Protein AF-A0A840IBA3-F1 (afdb_monomer)

Radius of gyration: 19.8 Å; Cα contacts (8 Å, |Δi|>4): 518; chains: 1; bounding box: 57×42×48 Å

Solvent-accessible surface area (backbone atoms only — not comparable to full-atom values): 12753 Å² total; per-residue (Å²): 108,57,35,26,40,33,44,70,80,32,57,28,48,80,43,38,26,35,47,79,55,99,86,43,71,42,79,40,66,67,45,91,54,18,31,37,65,43,81,41,82,45,86,59,41,69,89,61,38,57,32,30,40,40,26,32,27,54,54,69,99,46,34,38,60,84,49,44,83,80,41,60,83,33,71,86,68,38,40,46,76,50,75,33,66,58,45,76,70,44,43,85,63,47,74,67,18,58,49,45,68,69,41,96,65,55,77,38,73,40,44,72,46,76,41,89,88,44,61,70,51,45,23,36,26,42,35,36,57,33,62,50,31,23,57,44,62,48,33,29,51,31,36,35,41,42,65,62,87,42,84,94,45,78,76,58,61,71,28,71,50,57,41,36,42,42,62,47,50,49,74,41,74,48,77,43,75,41,68,44,50,48,90,85,51,60,67,66,58,42,60,34,37,40,38,37,25,46,31,40,51,43,79,42,74,47,89,94,49,100,60,71,44,77,49,74,50,73,43,68,29,32,58,29,69,51,72,40,70,81,129

Foldseek 3Di:
DKEKEKDFPAAQWPWKWWDPDPDDTDTFDADRGRITIDIDPDQAFLQRGTKMKIKGFCDDPRHPVVCCVVCVVCVVVRMDIDIDRRPDAFDDWDPQQVVCVPDPAQAWDKEKDAQPPDDQQQRIKIKTFARHGQNGQQKAKWKWKDWDPDVVLPDQPTATDGYGYRGRHGGDMDIGTDGASPNPDGDDFFKMKMWMWIKGWDFDDDPPDPDTDIDMDIGTNYMDMDGDHDD

Organism: NCBI:txid912552

Mean predicted aligned error: 13.78 Å

Structure (mmCIF, N/CA/C/O backbone):
data_AF-A0A840IBA3-F1
#
_entry.id   AF-A0A840IBA3-F1
#
loop_
_atom_site.group_PDB
_atom_site.id
_atom_site.type_symbol
_atom_site.label_atom_id
_atom_site.label_alt_id
_atom_site.label_comp_id
_atom_site.label_asym_id
_atom_site.label_entity_id
_atom_site.label_seq_id
_atom_site.pdbx_PDB_ins_code
_atom_site.Cartn_x
_atom_site.Cartn_y
_atom_site.Cartn_z
_atom_site.occupancy
_atom_site.B_iso_or_equiv
_atom_site.auth_seq_id
_atom_site.auth_comp_id
_atom_site.auth_asym_id
_atom_site.auth_atom_id
_atom_site.pdbx_PDB_model_num
ATOM 1 N N . MET A 1 1 ? 11.162 12.425 -4.072 1.00 47.38 1 MET A N 1
ATOM 2 C CA . MET A 1 1 ? 10.570 11.277 -3.345 1.00 47.38 1 MET A CA 1
ATOM 3 C C . MET A 1 1 ? 9.049 11.434 -3.296 1.00 47.38 1 MET A C 1
ATOM 5 O O . MET A 1 1 ? 8.591 12.556 -3.091 1.00 47.38 1 MET A O 1
ATOM 9 N N . ARG A 1 2 ? 8.274 10.370 -3.549 1.00 49.56 2 ARG A N 1
ATOM 10 C CA . ARG A 1 2 ? 6.804 10.356 -3.423 1.00 49.56 2 ARG A CA 1
ATOM 11 C C . ARG A 1 2 ? 6.418 9.356 -2.326 1.00 49.56 2 ARG A C 1
ATOM 13 O O . ARG A 1 2 ? 6.940 8.249 -2.325 1.00 49.56 2 ARG A O 1
ATOM 20 N N . THR A 1 3 ? 5.535 9.758 -1.423 1.00 53.66 3 THR A N 1
ATOM 21 C CA . THR A 1 3 ? 4.879 8.906 -0.429 1.00 53.66 3 THR A CA 1
ATOM 22 C C . THR A 1 3 ? 3.495 8.560 -0.947 1.00 53.66 3 THR A C 1
ATOM 24 O O . THR A 1 3 ? 2.710 9.461 -1.239 1.00 53.66 3 THR A O 1
ATOM 27 N N . ILE A 1 4 ? 3.192 7.273 -1.084 1.00 54.62 4 ILE A N 1
ATOM 28 C CA . ILE A 1 4 ? 1.869 6.818 -1.515 1.00 54.62 4 ILE A CA 1
ATOM 29 C C . ILE A 1 4 ? 1.143 6.260 -0.309 1.00 54.62 4 ILE A C 1
ATOM 31 O O . ILE A 1 4 ? 1.443 5.143 0.086 1.00 54.62 4 ILE A O 1
ATOM 35 N N . ARG A 1 5 ? 0.206 7.032 0.239 1.00 65.44 5 ARG A N 1
ATOM 36 C CA . ARG A 1 5 ? -0.703 6.639 1.314 1.00 65.44 5 ARG A CA 1
ATOM 37 C C . ARG A 1 5 ? -1.836 5.823 0.718 1.00 65.44 5 ARG A C 1
ATOM 39 O O . ARG A 1 5 ? -2.414 6.227 -0.281 1.00 65.44 5 ARG A O 1
ATOM 46 N N . SER A 1 6 ? -2.210 4.726 1.346 1.00 60.09 6 SER A N 1
ATOM 47 C CA . SER A 1 6 ? -3.473 4.063 1.040 1.00 60.09 6 SER A CA 1
ATOM 48 C C . SER A 1 6 ? -4.106 3.538 2.310 1.00 60.09 6 SER A C 1
ATOM 50 O O . SER A 1 6 ? -3.422 3.358 3.324 1.00 60.09 6 SER A O 1
ATOM 52 N N . GLY A 1 7 ? -5.413 3.341 2.264 1.00 61.22 7 GLY A N 1
ATOM 53 C CA . GLY A 1 7 ? -6.191 2.934 3.415 1.00 61.22 7 GLY A CA 1
ATOM 54 C C . GLY A 1 7 ? -7.581 2.481 3.023 1.00 61.22 7 GLY A C 1
ATOM 55 O O . GLY A 1 7 ? -7.978 2.663 1.880 1.00 61.22 7 GLY A O 1
ATOM 56 N N . ILE A 1 8 ? -8.298 1.900 3.979 1.00 67.12 8 ILE A N 1
ATOM 57 C CA . ILE A 1 8 ? -9.721 1.583 3.863 1.00 67.12 8 ILE A CA 1
ATOM 58 C C . ILE A 1 8 ? -10.399 2.322 5.005 1.00 67.12 8 ILE A C 1
ATOM 60 O O . ILE A 1 8 ? -10.110 2.049 6.170 1.00 67.12 8 ILE A O 1
ATOM 64 N N . LEU A 1 9 ? -11.242 3.295 4.672 1.00 71.88 9 LEU A N 1
ATOM 65 C CA . LEU A 1 9 ? -12.026 4.042 5.656 1.00 71.88 9 LEU A CA 1
ATOM 66 C C . LEU A 1 9 ? -13.367 3.352 5.957 1.00 71.88 9 LEU A C 1
ATOM 68 O O . LEU A 1 9 ? -14.007 3.676 6.958 1.00 71.88 9 LEU A O 1
ATOM 72 N N . GLY A 1 10 ? -13.738 2.362 5.138 1.00 64.06 10 GLY A N 1
ATOM 73 C CA . GLY A 1 10 ? -14.955 1.565 5.246 1.00 64.06 10 GLY A CA 1
ATOM 74 C C . GLY A 1 10 ? -16.066 2.074 4.330 1.00 64.06 10 GLY A C 1
ATOM 75 O O . GLY A 1 10 ? -16.045 3.223 3.883 1.00 64.06 10 GLY A O 1
ATOM 76 N N . ARG A 1 11 ? -17.059 1.214 4.075 1.00 74.06 11 ARG A N 1
ATOM 77 C CA . ARG A 1 11 ? -18.287 1.591 3.360 1.00 74.06 11 ARG A CA 1
ATOM 78 C C . ARG A 1 11 ? -18.961 2.772 4.059 1.00 74.06 11 ARG A C 1
ATOM 80 O O . ARG A 1 11 ? -18.826 2.924 5.270 1.00 74.06 11 ARG A O 1
ATOM 87 N N . GLY A 1 12 ? -19.645 3.619 3.295 1.00 77.06 12 GLY A N 1
ATOM 88 C CA . GLY A 1 12 ? -20.301 4.819 3.826 1.00 77.06 12 GLY A CA 1
ATOM 89 C C . GLY A 1 12 ? -19.441 6.075 3.840 1.00 77.06 12 GLY A C 1
ATOM 90 O O . GLY A 1 12 ? -19.932 7.146 4.182 1.00 77.06 12 GLY A O 1
ATOM 91 N N . ILE A 1 13 ? -18.171 5.976 3.452 1.00 85.81 13 ILE A N 1
ATOM 92 C CA . ILE A 1 13 ? -17.344 7.147 3.174 1.00 85.81 13 ILE A CA 1
ATOM 93 C C . ILE A 1 13 ? -17.553 7.552 1.719 1.00 85.81 13 ILE A C 1
ATOM 95 O O . ILE A 1 13 ? -17.283 6.776 0.809 1.00 85.81 13 ILE A O 1
ATOM 99 N N . VAL A 1 14 ? -18.047 8.771 1.523 1.00 86.19 14 VAL A N 1
ATOM 100 C CA . VAL A 1 14 ? -18.459 9.312 0.219 1.00 86.19 14 VAL A CA 1
ATOM 101 C C . VAL A 1 14 ? -17.523 10.409 -0.282 1.00 86.19 14 VAL A C 1
ATOM 103 O O . VAL A 1 14 ? -17.577 10.789 -1.446 1.00 86.19 14 VAL A O 1
ATOM 106 N N . GLY A 1 15 ? -16.635 10.912 0.579 1.00 88.44 15 GLY A N 1
ATOM 107 C CA . GLY A 1 15 ? -15.653 11.920 0.208 1.00 88.44 15 GLY A CA 1
ATOM 108 C C . GLY A 1 15 ? -14.367 11.805 1.011 1.00 88.44 15 GLY A C 1
ATOM 109 O O . GLY A 1 15 ? -14.365 11.480 2.200 1.00 88.44 15 GLY A O 1
ATOM 110 N N . LEU A 1 16 ? -13.251 12.084 0.347 1.00 87.75 16 LEU A N 1
ATOM 111 C CA . LEU A 1 16 ? -11.943 12.176 0.972 1.00 87.75 16 LEU A CA 1
ATOM 112 C C . LEU A 1 16 ? -11.151 13.300 0.321 1.00 87.75 16 LEU A C 1
ATOM 114 O O . LEU A 1 16 ? -11.049 13.380 -0.901 1.00 87.75 16 LEU A O 1
ATOM 118 N N . ALA A 1 17 ? -10.532 14.140 1.137 1.00 90.06 17 ALA A N 1
ATOM 119 C CA . ALA A 1 17 ? -9.575 15.133 0.689 1.00 90.06 17 ALA A CA 1
ATOM 120 C C . ALA A 1 17 ? -8.327 15.114 1.569 1.00 90.06 17 ALA A C 1
ATOM 122 O O . ALA A 1 17 ? -8.369 14.753 2.743 1.00 90.06 17 ALA A O 1
ATOM 123 N N . VAL A 1 18 ? -7.194 15.521 1.004 1.00 86.62 18 VAL A N 1
ATOM 124 C CA . VAL A 1 18 ? -5.942 15.697 1.740 1.00 86.62 18 VAL A CA 1
ATOM 125 C C . VAL A 1 18 ? -5.484 17.142 1.694 1.00 86.6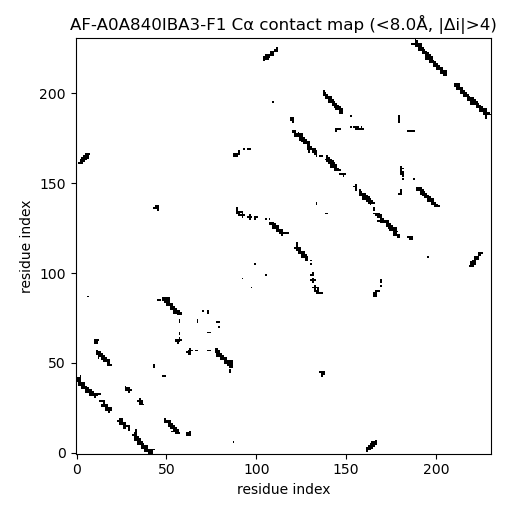2 18 VAL A C 1
ATOM 127 O O . VAL A 1 18 ? -5.585 17.803 0.660 1.00 86.62 18 VAL A O 1
ATOM 130 N N . ARG A 1 19 ? -4.917 17.619 2.800 1.00 86.38 19 ARG A N 1
ATOM 131 C CA . ARG A 1 19 ? -4.309 18.944 2.854 1.00 86.38 19 ARG A CA 1
ATOM 132 C C . ARG A 1 19 ? -2.993 18.978 2.058 1.00 86.38 19 ARG A C 1
ATOM 134 O O . ARG A 1 19 ? -2.099 18.165 2.293 1.00 86.38 19 ARG A O 1
ATOM 141 N N . THR A 1 20 ? -2.852 19.903 1.107 1.00 80.38 20 THR A N 1
ATOM 142 C CA . THR A 1 20 ? -1.659 20.048 0.238 1.00 80.38 20 THR A CA 1
ATOM 143 C C . THR A 1 20 ? -0.896 21.363 0.438 1.00 80.38 20 THR A C 1
ATOM 145 O O . THR A 1 20 ? 0.051 21.634 -0.293 1.00 80.38 20 THR A O 1
ATOM 148 N N . GLY A 1 21 ? -1.294 22.178 1.414 1.00 72.19 21 GLY A N 1
ATOM 149 C CA . GLY A 1 21 ? -0.689 23.466 1.774 1.00 72.19 21 GLY A CA 1
ATOM 150 C C . GLY A 1 21 ? -1.354 24.022 3.035 1.00 72.19 21 GLY A C 1
ATOM 151 O O . GLY A 1 21 ? -2.086 23.286 3.690 1.00 72.19 21 GLY A O 1
ATOM 152 N N . GLN A 1 22 ? -1.145 25.297 3.376 1.00 69.94 22 GLN A N 1
ATOM 153 C CA . GLN A 1 22 ? -1.736 25.864 4.598 1.00 69.94 22 GLN A CA 1
ATOM 154 C C . GLN A 1 22 ? -3.272 25.781 4.610 1.00 69.94 22 GLN A C 1
ATOM 156 O O . GLN A 1 22 ? -3.805 25.378 5.631 1.00 69.94 22 GLN A O 1
ATOM 161 N N . ASN A 1 23 ? -3.956 25.989 3.475 1.00 73.12 23 ASN A N 1
ATOM 162 C CA . ASN A 1 23 ? -5.430 25.932 3.390 1.00 73.12 23 ASN A CA 1
ATOM 163 C C . ASN A 1 23 ? -5.983 25.258 2.118 1.00 73.12 23 ASN A C 1
ATOM 165 O O . ASN A 1 23 ? -7.156 25.409 1.787 1.00 73.12 23 ASN A O 1
ATOM 169 N N . ARG A 1 24 ? -5.160 24.510 1.371 1.00 85.00 24 ARG A N 1
ATOM 170 C CA . ARG A 1 24 ? -5.613 23.830 0.144 1.00 85.00 24 ARG A CA 1
ATOM 171 C C . ARG A 1 24 ? -5.921 22.364 0.406 1.00 85.00 24 ARG A C 1
ATOM 173 O O . ARG A 1 24 ? -5.076 21.643 0.941 1.00 85.00 24 ARG A O 1
ATOM 180 N N . TRP A 1 25 ? -7.103 21.938 -0.025 1.00 88.00 25 TRP A N 1
ATOM 181 C CA . TRP A 1 25 ? -7.563 20.555 0.011 1.00 88.00 25 TRP A CA 1
ATOM 182 C C . TRP A 1 25 ? -7.601 19.989 -1.401 1.00 88.00 25 TRP A C 1
ATOM 184 O O . TRP A 1 25 ? -8.077 20.640 -2.326 1.00 88.00 25 TRP A O 1
ATOM 194 N N . ARG A 1 26 ? -7.091 18.770 -1.565 1.00 86.69 26 ARG A N 1
ATOM 195 C CA . ARG A 1 26 ? -7.162 18.024 -2.820 1.00 86.69 26 ARG A CA 1
ATOM 196 C C . ARG A 1 26 ? -8.007 16.782 -2.616 1.00 86.69 26 ARG A C 1
ATOM 198 O O . ARG A 1 26 ? -7.654 15.957 -1.772 1.00 86.69 26 ARG A O 1
ATOM 205 N N . THR A 1 27 ? -9.052 16.628 -3.418 1.00 89.62 27 THR A N 1
ATOM 206 C CA . THR A 1 27 ? -9.882 15.421 -3.442 1.00 89.62 27 THR A CA 1
ATOM 207 C C . THR A 1 27 ? -9.038 14.185 -3.751 1.00 89.62 27 THR A C 1
ATOM 209 O O . THR A 1 27 ? -8.094 14.223 -4.546 1.00 89.62 27 THR A O 1
ATOM 212 N N . VAL A 1 28 ? -9.355 13.089 -3.075 1.00 82.81 28 VAL A N 1
ATOM 213 C CA . VAL A 1 28 ? -8.716 11.787 -3.220 1.00 82.81 28 VAL A CA 1
ATOM 214 C C . VAL A 1 28 ? -9.782 10.809 -3.705 1.00 82.81 28 VAL A C 1
ATOM 216 O O . VAL A 1 28 ? -10.805 10.680 -3.033 1.00 82.81 28 VAL A O 1
ATOM 219 N N . PRO A 1 29 ? -9.560 10.121 -4.837 1.00 78.25 29 PRO A N 1
ATOM 220 C CA . PRO A 1 29 ? -10.480 9.094 -5.305 1.00 78.25 29 PRO A CA 1
ATOM 221 C C . PRO A 1 29 ? -10.684 7.998 -4.255 1.00 78.25 29 PRO A C 1
ATOM 223 O O . PRO A 1 29 ? -9.719 7.544 -3.625 1.00 78.25 29 PRO A O 1
ATOM 226 N N . LEU A 1 30 ? -11.939 7.581 -4.102 1.00 74.88 30 LEU A N 1
ATOM 227 C CA . LEU A 1 30 ? -12.364 6.482 -3.243 1.00 74.88 30 LEU A CA 1
ATOM 228 C C . LEU A 1 30 ? -12.832 5.302 -4.100 1.00 74.88 30 LEU A C 1
ATOM 230 O O . LEU A 1 30 ? -13.437 5.497 -5.150 1.00 74.88 30 LEU A O 1
ATOM 234 N N . GLY A 1 31 ? -12.548 4.087 -3.642 1.00 61.91 31 GLY A N 1
ATOM 235 C CA . GLY A 1 31 ? -13.213 2.869 -4.090 1.00 61.91 31 GLY A CA 1
ATOM 236 C C . GLY A 1 31 ? -14.537 2.655 -3.353 1.00 61.91 31 GLY A C 1
ATOM 237 O O . GLY A 1 31 ? -14.810 3.303 -2.342 1.00 61.91 31 GLY A O 1
ATOM 238 N N . GLU A 1 32 ? -15.341 1.713 -3.842 1.00 66.75 32 GLU A N 1
ATOM 239 C CA . GLU A 1 32 ? -16.694 1.415 -3.336 1.00 66.75 32 GLU A CA 1
ATOM 240 C C . GLU A 1 32 ? -16.734 0.992 -1.856 1.00 66.75 32 GLU A C 1
ATOM 242 O O . GLU A 1 32 ? -17.717 1.208 -1.150 1.00 66.75 32 GLU A O 1
ATOM 247 N N . ASP A 1 33 ? -15.650 0.409 -1.351 1.00 66.88 33 ASP A N 1
ATOM 248 C CA . ASP A 1 33 ? -15.475 -0.006 0.042 1.00 66.88 33 ASP A CA 1
ATOM 249 C C . ASP A 1 33 ? -14.840 1.082 0.930 1.00 66.88 33 ASP A C 1
ATOM 251 O O . ASP A 1 33 ? -14.455 0.820 2.074 1.00 66.88 33 ASP A O 1
ATOM 255 N N . GLY A 1 34 ? -14.706 2.307 0.413 1.00 61.28 34 GLY A N 1
ATOM 256 C CA . GLY A 1 34 ? -13.989 3.398 1.069 1.00 61.28 34 GLY A CA 1
ATOM 257 C C . GLY A 1 34 ? -12.471 3.210 1.054 1.00 61.28 34 GLY A C 1
ATOM 258 O O . GLY A 1 34 ? -11.765 3.833 1.860 1.00 61.28 34 GLY A O 1
ATOM 259 N N . ALA A 1 35 ? -11.946 2.339 0.183 1.00 63.69 35 ALA A N 1
ATOM 260 C CA . ALA A 1 35 ? -10.521 2.267 -0.092 1.00 63.69 35 ALA A CA 1
ATOM 261 C C . ALA A 1 35 ? -10.034 3.548 -0.772 1.00 63.69 35 ALA A C 1
ATOM 263 O O . ALA A 1 35 ? -10.736 4.149 -1.575 1.00 63.69 35 ALA A O 1
ATOM 264 N N . TYR A 1 36 ? -8.807 3.967 -0.494 1.00 67.31 36 TYR A N 1
ATOM 265 C 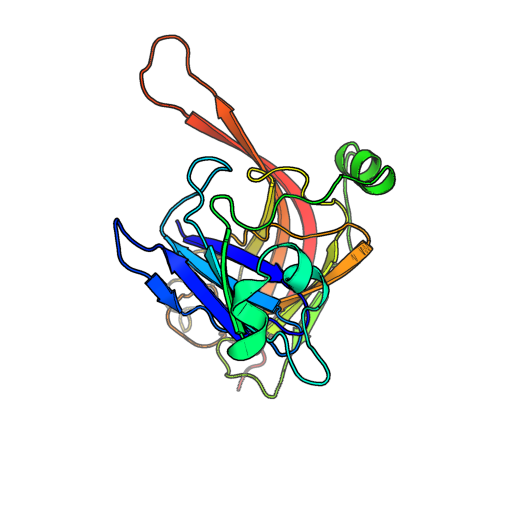CA . TYR A 1 36 ? -8.209 5.118 -1.160 1.00 67.31 36 TYR A CA 1
ATOM 266 C C . TYR A 1 36 ? -6.728 4.905 -1.406 1.00 67.31 36 TYR A C 1
ATOM 268 O O . TYR A 1 36 ? -6.041 4.224 -0.641 1.00 67.31 36 TYR A O 1
ATOM 276 N N . ILE A 1 37 ? -6.220 5.542 -2.459 1.00 61.94 37 ILE A N 1
ATOM 277 C CA . ILE A 1 37 ? -4.794 5.621 -2.762 1.00 61.94 37 ILE A CA 1
ATOM 278 C C . ILE A 1 37 ? -4.455 7.079 -3.053 1.00 61.94 37 ILE A C 1
ATOM 280 O O . ILE A 1 37 ? -5.116 7.768 -3.822 1.00 61.94 37 ILE A O 1
ATOM 284 N N . LEU A 1 38 ? -3.398 7.559 -2.417 1.00 67.75 38 LEU A N 1
ATOM 285 C CA . LEU A 1 38 ? -3.020 8.952 -2.374 1.00 67.75 38 LEU A CA 1
ATOM 286 C C . LEU A 1 38 ? -1.504 9.084 -2.524 1.00 67.75 38 LEU A C 1
ATOM 288 O O . LEU A 1 38 ? -0.749 8.825 -1.594 1.00 67.75 38 LEU A O 1
ATOM 292 N N . ALA A 1 39 ? -1.048 9.567 -3.677 1.00 61.47 39 ALA A N 1
ATOM 293 C CA . ALA A 1 39 ? 0.352 9.925 -3.884 1.00 61.47 39 ALA A CA 1
ATOM 294 C C . ALA A 1 39 ? 0.620 11.390 -3.494 1.00 61.47 39 ALA A C 1
ATOM 296 O O . ALA A 1 39 ? -0.033 12.314 -3.993 1.00 61.47 39 ALA A O 1
ATOM 297 N N . GLN A 1 40 ? 1.611 11.615 -2.631 1.00 65.69 40 GLN A N 1
ATOM 298 C CA . GLN A 1 40 ? 2.060 12.930 -2.165 1.00 65.69 40 GLN A CA 1
ATOM 299 C C . GLN A 1 40 ? 3.578 13.066 -2.324 1.00 65.69 40 GLN A C 1
ATOM 301 O O . GLN A 1 40 ? 4.319 12.096 -2.198 1.00 65.69 40 GLN A O 1
ATOM 306 N N . ARG A 1 41 ? 4.075 14.268 -2.631 1.00 59.09 41 ARG A N 1
ATOM 307 C CA . ARG A 1 41 ? 5.524 14.531 -2.666 1.00 59.09 41 ARG A CA 1
ATOM 308 C C . ARG A 1 41 ? 6.058 14.668 -1.235 1.00 59.09 41 ARG A C 1
ATOM 310 O O . ARG A 1 41 ? 5.404 15.294 -0.413 1.00 59.09 41 ARG A O 1
ATOM 317 N N . GLY A 1 42 ? 7.247 14.124 -0.974 1.00 56.69 42 GLY A N 1
ATOM 318 C CA . GLY A 1 42 ? 7.900 14.146 0.344 1.00 56.69 42 GLY A CA 1
ATOM 319 C C . GLY A 1 42 ? 7.872 12.794 1.060 1.00 56.69 42 GLY A C 1
ATOM 320 O O . GLY A 1 42 ? 7.330 11.830 0.521 1.00 56.69 42 GLY A O 1
ATOM 321 N N . LEU A 1 43 ? 8.492 12.732 2.243 1.00 57.06 43 LEU A N 1
ATOM 322 C CA . LEU A 1 43 ? 8.420 11.622 3.200 1.00 57.06 43 LEU A CA 1
ATOM 323 C C . LEU A 1 43 ? 7.709 12.137 4.455 1.00 57.06 43 LEU A C 1
ATOM 325 O O . LEU A 1 43 ? 8.119 13.158 5.009 1.00 57.06 43 LEU A O 1
ATOM 329 N N . PHE A 1 44 ? 6.654 11.455 4.891 1.00 59.53 44 PHE A N 1
ATOM 330 C CA . PHE A 1 44 ? 5.854 11.892 6.032 1.00 59.53 44 PHE A CA 1
ATOM 331 C C . PHE A 1 44 ? 6.062 10.981 7.244 1.00 59.53 44 PHE A C 1
ATOM 333 O O . PHE A 1 44 ? 6.227 9.773 7.115 1.00 59.53 44 PHE A O 1
ATOM 340 N N . THR A 1 45 ? 6.050 11.578 8.433 1.00 57.44 45 THR A N 1
ATOM 341 C CA . THR A 1 45 ? 6.104 10.900 9.737 1.00 57.44 45 THR A CA 1
ATOM 342 C C . THR A 1 45 ? 4.758 11.057 10.439 1.00 57.44 45 THR A C 1
ATOM 344 O O . THR A 1 45 ? 3.970 11.909 10.039 1.00 57.44 45 THR A O 1
ATOM 347 N N . ALA A 1 46 ? 4.505 10.341 11.540 1.00 54.78 46 ALA A N 1
ATOM 348 C CA . ALA A 1 46 ? 3.271 10.500 12.326 1.00 54.78 46 ALA A CA 1
ATOM 349 C C . ALA A 1 46 ? 2.925 11.965 12.677 1.00 54.78 46 ALA A C 1
ATOM 351 O O . ALA A 1 46 ? 1.755 12.292 12.812 1.00 54.78 46 ALA A O 1
ATOM 352 N N . ARG A 1 47 ? 3.934 12.843 12.798 1.00 56.84 47 ARG A N 1
ATOM 353 C CA . ARG A 1 47 ? 3.773 14.270 13.126 1.00 56.84 47 ARG A CA 1
ATOM 354 C C . ARG A 1 47 ? 3.727 15.200 11.910 1.00 56.84 47 ARG A C 1
ATOM 356 O O . ARG A 1 47 ? 3.419 16.373 12.067 1.00 56.84 47 ARG A O 1
ATOM 363 N N . SER A 1 48 ? 4.086 14.716 10.721 1.00 66.31 48 SER A N 1
ATOM 364 C CA . SER A 1 48 ? 4.135 15.525 9.492 1.00 66.31 48 SER A CA 1
ATOM 365 C C . SER A 1 48 ? 3.183 15.045 8.398 1.00 66.31 48 SER A C 1
ATOM 367 O O . SER A 1 48 ? 3.109 15.675 7.346 1.00 66.31 48 SER A O 1
ATOM 369 N N . ILE A 1 49 ? 2.448 13.953 8.632 1.00 69.62 49 ILE A N 1
ATOM 370 C CA . ILE A 1 49 ? 1.392 13.472 7.740 1.00 69.62 49 ILE A CA 1
ATOM 371 C C . ILE A 1 49 ? 0.335 14.572 7.567 1.00 69.62 49 ILE A C 1
ATOM 373 O O . ILE A 1 49 ? -0.215 15.045 8.560 1.00 69.62 49 ILE A O 1
ATOM 377 N N . PRO A 1 50 ? 0.007 14.968 6.324 1.00 74.62 50 PRO A N 1
ATOM 378 C CA . PRO A 1 50 ? -1.028 15.959 6.109 1.00 74.62 50 PRO A CA 1
ATOM 379 C C . PRO A 1 50 ? -2.397 15.426 6.552 1.00 74.62 50 PRO A C 1
ATOM 381 O O . PRO A 1 50 ? -2.718 14.266 6.236 1.00 74.62 50 PRO A O 1
ATOM 384 N N . PRO A 1 51 ? -3.210 16.259 7.226 1.00 81.81 51 PRO A N 1
ATOM 385 C CA . PRO A 1 51 ? -4.562 15.901 7.621 1.00 81.81 51 PRO A CA 1
ATOM 386 C C . PRO A 1 51 ? -5.393 15.406 6.440 1.00 81.81 51 PRO A C 1
ATOM 388 O O . PRO A 1 51 ? -5.234 15.871 5.303 1.00 81.81 51 PRO A O 1
ATOM 391 N N . LEU A 1 52 ? -6.281 14.459 6.725 1.00 85.69 52 LEU A N 1
ATOM 392 C CA . LEU A 1 52 ? -7.338 14.061 5.803 1.00 85.69 52 LEU A CA 1
ATOM 393 C C . LEU A 1 52 ? -8.646 14.696 6.254 1.00 85.69 52 LEU A C 1
ATOM 395 O O . LEU A 1 52 ? -8.896 14.796 7.448 1.00 85.69 52 LEU A O 1
ATOM 399 N N . ARG A 1 53 ? -9.484 15.082 5.304 1.00 89.50 53 ARG A N 1
ATOM 400 C CA . ARG A 1 53 ? -10.866 15.477 5.535 1.00 89.50 53 ARG A CA 1
ATOM 401 C C . ARG A 1 53 ? -11.732 14.388 4.941 1.00 89.50 53 ARG A C 1
ATOM 403 O O . ARG A 1 53 ? -11.599 14.085 3.758 1.00 89.50 53 ARG A O 1
ATOM 410 N N . VAL A 1 54 ? -12.532 13.760 5.782 1.00 87.69 54 VAL A N 1
ATOM 411 C CA . VAL A 1 54 ? -13.351 12.606 5.436 1.00 87.69 54 VAL A CA 1
ATOM 412 C C . VAL A 1 54 ? -14.803 13.032 5.488 1.00 87.69 54 VAL A C 1
ATOM 414 O O . VAL A 1 54 ? -15.216 13.675 6.450 1.00 87.69 54 VAL A O 1
ATOM 417 N N . THR A 1 55 ? -15.561 12.658 4.468 1.00 89.88 55 THR A N 1
ATOM 418 C CA . THR A 1 55 ? -17.000 12.879 4.397 1.00 89.88 55 THR A CA 1
ATOM 419 C C . THR A 1 55 ? -17.693 11.527 4.396 1.00 89.88 55 THR A C 1
ATOM 421 O O . THR A 1 55 ? -17.434 10.690 3.529 1.00 89.88 55 THR A O 1
ATOM 424 N N . ALA A 1 56 ? -18.557 11.304 5.378 1.00 87.25 56 ALA A N 1
ATOM 425 C CA . ALA A 1 56 ? -19.332 10.082 5.533 1.00 87.25 56 ALA A CA 1
ATOM 426 C C . ALA A 1 56 ? -20.821 10.355 5.313 1.00 87.25 56 ALA A C 1
ATOM 428 O O . ALA A 1 56 ? -21.299 11.431 5.672 1.00 87.25 56 ALA A O 1
ATOM 429 N N . THR A 1 57 ? -21.550 9.377 4.772 1.00 87.06 57 THR A N 1
ATOM 430 C CA . THR A 1 57 ? -23.016 9.373 4.798 1.00 87.06 57 THR A CA 1
ATOM 431 C C . THR A 1 57 ? -23.519 8.801 6.120 1.00 87.06 57 THR A C 1
ATOM 433 O O . THR A 1 57 ? -22.967 7.839 6.653 1.00 87.06 57 THR A O 1
ATOM 436 N N . LEU A 1 58 ? -24.576 9.401 6.647 1.00 83.00 58 LEU A N 1
ATOM 437 C CA . LEU A 1 58 ? -25.282 9.012 7.866 1.00 83.00 58 LEU A CA 1
ATOM 438 C C . LEU A 1 58 ? -26.658 8.399 7.569 1.00 83.00 58 LEU A C 1
ATOM 440 O O . LEU A 1 58 ? -27.336 7.954 8.492 1.00 83.00 58 LEU A O 1
ATOM 444 N N . CYS A 1 59 ? -27.046 8.361 6.293 1.00 82.69 59 CYS A N 1
ATOM 445 C CA . CYS A 1 59 ? -28.311 7.819 5.809 1.00 82.69 59 CYS A CA 1
ATOM 446 C C . CYS A 1 59 ? -28.073 6.785 4.695 1.00 82.69 59 CYS A C 1
ATOM 448 O O . CYS A 1 59 ? -27.052 6.819 3.998 1.00 82.69 59 CYS A O 1
ATOM 450 N N . GLY A 1 60 ? -29.033 5.875 4.519 1.00 82.12 60 GLY A N 1
ATOM 451 C CA . GLY A 1 60 ? -28.998 4.836 3.489 1.00 82.12 60 GLY A CA 1
ATOM 452 C C . GLY A 1 60 ? -28.270 3.547 3.905 1.00 82.12 60 GLY A C 1
ATOM 453 O O . GLY A 1 60 ? -27.791 3.427 5.032 1.00 82.12 60 GLY A O 1
ATOM 454 N N . PRO A 1 61 ? -28.160 2.567 2.991 1.00 78.19 61 PRO A N 1
ATOM 455 C CA . PRO A 1 61 ? -27.741 1.196 3.310 1.00 78.19 61 PRO A CA 1
ATOM 456 C C . PRO A 1 61 ? -26.282 1.063 3.773 1.00 78.19 61 PRO A C 1
ATOM 458 O O . PRO A 1 61 ? -25.908 0.053 4.357 1.00 78.19 61 PRO A O 1
ATOM 461 N N . ASN A 1 62 ? -25.451 2.080 3.528 1.00 79.31 62 ASN A N 1
ATOM 462 C CA . ASN A 1 62 ? -24.051 2.123 3.955 1.00 79.31 62 ASN A CA 1
ATOM 463 C C . ASN A 1 62 ? -23.800 3.220 5.006 1.00 79.31 62 ASN A C 1
ATOM 465 O O . ASN A 1 62 ? -22.681 3.709 5.120 1.00 79.31 62 ASN A O 1
ATOM 469 N N . ALA A 1 63 ? -24.826 3.666 5.732 1.00 80.31 63 ALA A N 1
ATOM 470 C CA . ALA A 1 63 ? -24.706 4.743 6.706 1.00 80.31 63 ALA A CA 1
ATOM 471 C C . ALA A 1 63 ? -23.694 4.447 7.827 1.00 80.31 63 ALA A C 1
ATOM 473 O O . ALA A 1 63 ? -23.672 3.373 8.428 1.00 80.31 63 ALA A O 1
ATOM 474 N N . ARG A 1 64 ? -22.889 5.457 8.168 1.00 74.56 64 ARG A N 1
ATOM 475 C CA . ARG A 1 64 ? -21.958 5.448 9.303 1.00 74.56 64 ARG A CA 1
ATOM 476 C C . ARG A 1 64 ? -22.653 5.874 10.585 1.00 74.56 64 ARG A C 1
ATOM 478 O O . ARG A 1 64 ? -22.373 6.929 11.151 1.00 74.56 64 ARG A O 1
ATOM 485 N N . HIS A 1 65 ? -23.586 5.040 11.041 1.00 73.19 65 HIS A N 1
ATOM 486 C CA . HIS A 1 65 ? -24.328 5.284 12.279 1.00 73.19 65 HIS A CA 1
ATOM 487 C C . HIS A 1 65 ? -23.417 5.377 13.513 1.00 73.19 65 HIS A C 1
ATOM 489 O O . HIS A 1 65 ? -23.757 6.076 14.464 1.00 73.19 65 HIS A O 1
ATOM 495 N N . ASP A 1 66 ? -22.223 4.774 13.463 1.00 69.19 66 ASP A N 1
ATOM 496 C CA . ASP A 1 66 ? -21.170 4.914 14.475 1.00 69.19 66 ASP A CA 1
ATOM 497 C C . ASP A 1 66 ? -20.734 6.373 14.693 1.00 69.19 66 ASP A C 1
ATOM 499 O O . ASP A 1 66 ? -20.329 6.747 15.792 1.00 69.19 66 ASP A O 1
ATOM 503 N N . LEU A 1 67 ? -20.867 7.227 13.675 1.00 69.38 67 LEU A N 1
ATOM 504 C CA . LEU A 1 67 ? -20.516 8.644 13.754 1.00 69.38 67 LEU A CA 1
ATOM 505 C C . LEU A 1 67 ? -21.652 9.516 14.312 1.00 69.38 67 LEU A C 1
ATOM 507 O O . LEU A 1 67 ? -21.399 10.653 14.712 1.00 69.38 67 LEU A O 1
ATOM 511 N N . LEU A 1 68 ? -22.887 9.006 14.398 1.00 64.56 68 LEU A N 1
ATOM 512 C CA . LEU A 1 68 ? -24.037 9.775 14.891 1.00 64.56 68 LEU A CA 1
ATOM 513 C C . LEU A 1 68 ? -23.912 10.158 16.366 1.00 64.56 68 LEU A C 1
ATOM 515 O O . LEU A 1 68 ? -24.434 11.197 16.761 1.00 64.56 68 LEU A O 1
ATOM 519 N N . GLY A 1 69 ? -23.209 9.353 17.167 1.00 62.28 69 GLY A N 1
ATOM 520 C CA . GLY A 1 69 ? -22.934 9.674 18.570 1.00 62.28 69 GLY A CA 1
ATOM 521 C C . GLY A 1 69 ? -21.995 10.871 18.739 1.00 62.28 69 GLY A C 1
ATOM 522 O O . GLY A 1 69 ? -22.123 11.614 19.706 1.00 62.28 69 GLY A O 1
ATOM 523 N N . LEU A 1 70 ? -21.092 11.085 17.776 1.00 65.19 70 LEU A N 1
ATOM 524 C CA . LEU A 1 70 ? -20.068 12.136 17.800 1.00 65.19 70 LEU A CA 1
ATOM 525 C C . LEU A 1 70 ? -20.506 13.410 17.068 1.00 65.19 70 LEU A C 1
ATOM 527 O O . LEU A 1 70 ? -20.060 14.503 17.404 1.00 65.19 70 LEU A O 1
ATOM 531 N N . TYR A 1 71 ? -21.387 13.275 16.077 1.00 67.25 71 TYR A N 1
ATOM 532 C CA . TYR A 1 71 ? -21.827 14.366 15.211 1.00 67.25 71 TYR A CA 1
ATOM 533 C C . TYR A 1 71 ? -23.352 14.451 15.175 1.00 67.25 71 TYR A C 1
ATOM 535 O O . TYR A 1 71 ? -23.976 14.390 14.117 1.00 67.25 71 TYR A O 1
ATOM 543 N N . GLN A 1 72 ? -23.966 14.593 16.351 1.00 60.56 72 GLN A N 1
ATOM 544 C CA . GLN A 1 72 ? -25.425 14.564 16.510 1.00 60.56 72 GLN A CA 1
ATOM 545 C C . GLN A 1 72 ? -26.151 15.613 15.647 1.00 60.56 72 GLN A C 1
ATOM 547 O O . GLN A 1 72 ? -27.216 15.326 15.100 1.00 60.56 72 GLN A O 1
ATOM 552 N N . ALA A 1 73 ? -25.548 16.792 15.446 1.00 59.41 73 ALA A N 1
ATOM 553 C CA . ALA A 1 73 ? -26.095 17.864 14.607 1.00 59.41 73 ALA A CA 1
ATOM 554 C C . ALA A 1 73 ? -26.169 17.502 13.107 1.00 59.41 73 ALA A C 1
ATOM 556 O O . ALA A 1 73 ? -26.978 18.063 12.371 1.00 59.41 73 ALA A O 1
ATOM 557 N N . ALA A 1 74 ? -25.379 16.526 12.649 1.00 59.56 74 ALA A N 1
ATOM 558 C CA . ALA A 1 74 ? -25.361 16.083 11.256 1.00 59.56 74 ALA A CA 1
ATOM 559 C C . ALA A 1 74 ? -26.538 15.151 10.890 1.00 59.56 74 ALA A C 1
ATOM 561 O O . ALA A 1 74 ? -26.712 14.814 9.718 1.00 59.56 74 ALA A O 1
ATOM 562 N N . ARG A 1 75 ? -27.396 14.780 11.860 1.00 59.91 75 ARG A N 1
ATOM 563 C CA . ARG A 1 75 ? -28.589 13.932 11.649 1.00 59.91 75 ARG A CA 1
ATOM 564 C C . ARG A 1 75 ? -29.557 14.470 10.592 1.00 59.91 75 ARG A C 1
ATOM 566 O O . ARG A 1 75 ? -30.196 13.673 9.919 1.00 59.91 75 ARG A O 1
ATOM 573 N N . ARG A 1 76 ? -29.658 15.795 10.429 1.00 66.62 76 ARG A N 1
ATOM 574 C CA . ARG A 1 76 ? -30.578 16.428 9.463 1.00 66.62 76 ARG A CA 1
ATOM 575 C C . ARG A 1 76 ? -30.015 16.522 8.039 1.00 66.62 76 ARG A C 1
ATOM 577 O O . ARG A 1 76 ? -30.788 16.622 7.099 1.00 66.62 76 ARG A O 1
ATOM 584 N N . GLY A 1 77 ? -28.690 16.487 7.877 1.00 70.88 77 GLY A N 1
ATOM 585 C CA . GLY A 1 77 ? -28.015 16.676 6.583 1.00 70.88 77 GLY A CA 1
ATOM 586 C C . GLY A 1 77 ? -27.549 15.386 5.907 1.00 70.88 77 GLY A C 1
ATOM 587 O O . GLY A 1 77 ? -26.905 15.448 4.862 1.00 70.88 77 GLY A O 1
ATOM 588 N N . CYS A 1 78 ? -27.806 14.224 6.521 1.00 81.38 78 CYS A N 1
ATOM 589 C CA . CYS A 1 78 ? -27.397 12.892 6.056 1.00 81.38 78 CYS A CA 1
ATOM 590 C C . CYS A 1 78 ? -25.903 12.703 5.750 1.00 81.38 78 CYS A C 1
ATOM 592 O O . CYS A 1 78 ? -25.504 11.634 5.297 1.00 81.38 78 CYS A O 1
ATOM 594 N N . THR A 1 79 ? -25.052 13.688 6.025 1.00 84.62 79 THR A N 1
ATOM 595 C CA . THR A 1 79 ? -23.613 13.625 5.800 1.00 84.62 79 THR A CA 1
ATOM 596 C C . THR A 1 79 ? -22.879 14.341 6.917 1.00 84.62 79 THR A C 1
ATOM 598 O O . THR A 1 79 ? -23.375 15.302 7.501 1.00 84.62 79 THR A O 1
ATOM 601 N N . VAL A 1 80 ? -21.673 13.873 7.213 1.00 83.94 80 VAL A N 1
ATOM 602 C CA . VAL A 1 80 ? -20.769 14.524 8.155 1.00 83.94 80 VAL A CA 1
ATOM 603 C C . VAL A 1 80 ? -19.392 14.634 7.541 1.00 83.94 80 VAL A C 1
ATOM 605 O O . VAL A 1 80 ? -18.890 13.678 6.953 1.00 83.94 80 VAL A O 1
ATOM 608 N N . THR A 1 81 ? -18.770 15.799 7.700 1.00 86.94 81 THR A N 1
ATOM 609 C CA . THR A 1 81 ? -17.377 16.015 7.325 1.00 86.94 81 THR A CA 1
ATOM 610 C C . THR A 1 81 ? -16.543 16.238 8.575 1.00 86.94 81 THR A C 1
ATOM 612 O O . THR A 1 81 ? -16.861 17.101 9.388 1.00 86.94 81 THR A O 1
ATOM 615 N N . TYR A 1 82 ? -15.470 15.469 8.721 1.00 81.12 82 TYR A N 1
ATOM 616 C CA . TYR A 1 82 ? -14.567 15.555 9.861 1.00 81.12 82 TYR A CA 1
ATOM 617 C C . TYR A 1 82 ? -13.109 15.444 9.430 1.00 81.12 82 TYR A C 1
ATOM 619 O O . TYR A 1 82 ? -12.777 14.885 8.381 1.00 81.12 82 TYR A O 1
ATOM 627 N N . GLU A 1 83 ? -12.216 15.997 10.245 1.00 84.31 83 GLU A N 1
ATOM 628 C CA . GLU A 1 83 ? -10.784 15.941 9.987 1.00 84.31 83 GLU A CA 1
ATOM 629 C C . GLU A 1 83 ? -10.131 14.795 10.761 1.00 84.31 83 GLU A C 1
ATOM 631 O O . GLU A 1 83 ? -10.371 14.579 11.946 1.00 84.31 83 GLU A O 1
ATOM 636 N N . LEU A 1 84 ? -9.261 14.062 10.074 1.00 77.38 84 LEU A N 1
ATOM 637 C CA . LEU A 1 84 ? -8.322 13.110 10.644 1.00 77.38 84 LEU A CA 1
ATOM 638 C C . LEU A 1 84 ? -6.942 13.781 10.676 1.00 77.38 84 LEU A C 1
ATOM 640 O O . LEU A 1 84 ? -6.172 13.626 9.716 1.00 77.38 84 LEU A O 1
ATOM 644 N N . PRO A 1 85 ? -6.601 14.517 11.754 1.00 63.44 85 PRO A N 1
ATOM 645 C CA . PRO A 1 85 ? -5.377 15.317 11.824 1.00 63.44 85 PRO A CA 1
ATOM 646 C C . PRO A 1 85 ? -4.103 14.481 11.652 1.00 63.44 85 PRO A C 1
ATOM 648 O O . PRO A 1 85 ? -3.133 14.960 11.078 1.00 63.44 85 PRO A O 1
ATOM 651 N N . ASN A 1 86 ? -4.134 13.206 12.055 1.00 60.78 86 ASN A N 1
ATOM 652 C CA . ASN A 1 86 ? -2.996 12.284 11.957 1.00 60.78 86 ASN A CA 1
ATOM 653 C C . ASN A 1 86 ? -3.163 11.212 10.859 1.00 60.78 86 ASN A C 1
ATOM 655 O O . ASN A 1 86 ? -2.357 10.286 10.769 1.00 60.78 86 ASN A O 1
ATOM 659 N N . GLY A 1 87 ? -4.207 11.308 10.022 1.00 56.69 87 GLY A N 1
ATOM 660 C CA . GLY A 1 87 ? -4.610 10.213 9.134 1.00 56.69 87 GLY A CA 1
ATOM 661 C C . GLY A 1 87 ? -5.038 8.945 9.895 1.00 56.69 87 GLY A C 1
ATOM 662 O O . GLY A 1 87 ? -5.201 8.982 11.117 1.00 56.69 87 GLY A O 1
ATOM 663 N N . PRO A 1 88 ? -5.248 7.811 9.200 1.00 52.62 88 PRO A N 1
ATOM 664 C CA . PRO A 1 88 ? -5.523 6.545 9.871 1.00 52.62 88 PRO A CA 1
ATOM 665 C C . PRO A 1 88 ? -4.336 6.130 10.749 1.00 52.62 88 PRO A C 1
ATOM 667 O O . PRO A 1 88 ? -3.179 6.207 10.328 1.00 52.62 88 PRO A O 1
ATOM 670 N N . ARG A 1 89 ? -4.630 5.694 11.980 1.00 51.94 89 ARG A N 1
ATOM 671 C CA . ARG A 1 89 ? -3.608 5.203 12.910 1.00 51.94 89 ARG A CA 1
ATOM 672 C C . ARG A 1 89 ? -3.087 3.834 12.448 1.00 51.94 89 ARG A C 1
ATOM 674 O O . ARG A 1 89 ? -3.874 3.043 11.926 1.00 51.94 89 ARG A O 1
ATOM 681 N N . PRO A 1 90 ? -1.793 3.536 12.669 1.00 53.03 90 PRO A N 1
ATOM 682 C CA . PRO A 1 90 ? -1.261 2.195 12.467 1.00 53.03 90 PRO A CA 1
ATOM 683 C C . PRO A 1 90 ? -2.077 1.155 13.239 1.00 53.03 90 PRO A C 1
ATOM 685 O O . PRO A 1 90 ? -2.538 1.416 14.354 1.00 53.03 90 PRO A O 1
ATOM 688 N N . ALA A 1 91 ? -2.252 -0.025 12.652 1.00 54.56 91 ALA A N 1
ATOM 689 C CA . ALA A 1 91 ? -2.975 -1.106 13.304 1.00 54.56 91 ALA A CA 1
ATOM 690 C C . ALA A 1 91 ? -2.140 -1.695 14.453 1.00 54.56 91 ALA A C 1
ATOM 692 O O . ALA A 1 91 ? -0.911 -1.770 14.374 1.00 54.56 91 ALA A O 1
ATOM 693 N N . ARG A 1 92 ? -2.807 -2.164 15.518 1.00 63.94 92 ARG A N 1
ATOM 694 C CA . ARG A 1 92 ? -2.133 -2.900 16.597 1.00 63.94 92 ARG A CA 1
ATOM 695 C C . ARG A 1 92 ? -1.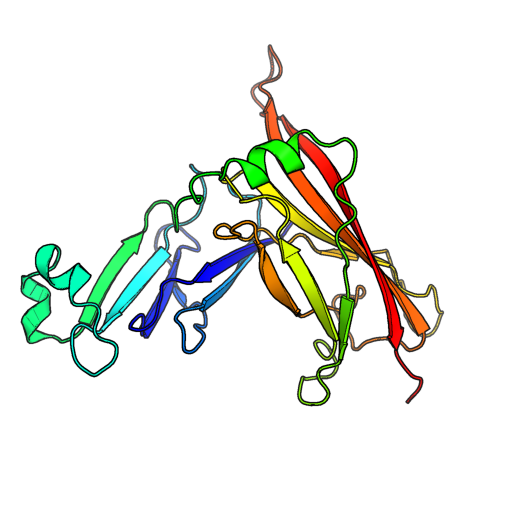445 -4.131 16.009 1.00 63.94 92 ARG A C 1
ATOM 697 O O . ARG A 1 92 ? -2.056 -4.916 15.282 1.00 63.94 92 ARG A O 1
ATOM 704 N N . GLU A 1 93 ? -0.168 -4.303 16.327 1.00 69.56 93 GLU A N 1
ATOM 705 C CA . GLU A 1 93 ? 0.606 -5.423 15.807 1.00 69.56 93 GLU A CA 1
ATOM 706 C C . GLU A 1 93 ? 0.163 -6.753 16.442 1.00 69.56 93 GLU A C 1
ATOM 708 O O . GLU A 1 93 ? 0.098 -6.880 17.667 1.00 69.56 93 GLU A O 1
ATOM 713 N N . SER A 1 94 ? -0.120 -7.764 15.614 1.00 68.25 94 SER A N 1
ATOM 714 C CA . SER A 1 94 ? -0.492 -9.102 16.089 1.00 68.25 94 SER A CA 1
ATOM 715 C C . SER A 1 94 ? 0.735 -9.907 16.559 1.00 68.25 94 SER A C 1
ATOM 717 O O . SER A 1 94 ? 1.859 -9.648 16.116 1.00 68.25 94 SER A O 1
ATOM 719 N N . PRO A 1 95 ? 0.573 -10.940 17.414 1.00 73.06 95 PRO A N 1
ATOM 720 C CA . PRO A 1 95 ? 1.674 -11.833 17.789 1.00 73.06 95 PRO A CA 1
ATOM 721 C C . PRO A 1 95 ? 2.372 -12.487 16.586 1.00 73.06 95 PRO A C 1
ATOM 723 O O . PRO A 1 95 ? 3.599 -12.562 16.561 1.00 73.06 95 PRO A O 1
ATOM 726 N N . ALA A 1 96 ? 1.609 -12.899 15.568 1.00 73.81 96 ALA A N 1
ATOM 727 C CA . ALA A 1 96 ? 2.151 -13.463 14.332 1.00 73.81 96 ALA A CA 1
ATOM 728 C C . ALA A 1 96 ? 3.028 -12.452 13.572 1.00 73.81 96 ALA A C 1
ATOM 730 O O . ALA A 1 96 ? 4.132 -12.794 13.153 1.00 73.81 96 ALA A O 1
ATOM 731 N N . SER A 1 97 ? 2.590 -11.191 13.487 1.00 79.19 97 SER A N 1
ATOM 732 C CA . SER A 1 97 ? 3.381 -10.103 12.898 1.00 79.19 97 SER A CA 1
ATOM 733 C C . SER A 1 97 ? 4.688 -9.860 13.658 1.00 79.19 97 SER A C 1
ATOM 735 O O . SER A 1 97 ? 5.752 -9.767 13.046 1.00 79.19 97 SER A O 1
ATOM 737 N N . ARG A 1 98 ? 4.642 -9.839 14.999 1.00 81.75 98 ARG A N 1
ATOM 738 C CA . ARG A 1 98 ? 5.846 -9.682 15.835 1.00 81.75 98 ARG A CA 1
ATOM 739 C C . ARG A 1 98 ? 6.863 -10.801 15.600 1.00 81.75 98 ARG A C 1
ATOM 741 O O . ARG A 1 98 ? 8.061 -10.526 15.544 1.00 81.75 98 ARG A O 1
ATOM 748 N N . ARG A 1 99 ? 6.406 -12.048 15.430 1.00 81.62 99 ARG A N 1
ATOM 749 C CA . ARG A 1 99 ? 7.277 -13.188 15.088 1.00 81.62 99 ARG A CA 1
ATOM 750 C C . ARG A 1 99 ? 7.899 -13.025 13.702 1.00 81.62 99 ARG A C 1
ATOM 752 O O . ARG A 1 99 ? 9.119 -13.092 13.577 1.00 81.62 99 ARG A O 1
ATOM 759 N N . ALA A 1 100 ? 7.091 -12.720 12.688 1.00 81.56 100 ALA A N 1
ATOM 760 C CA . ALA A 1 100 ? 7.561 -12.497 11.319 1.00 81.56 100 ALA A CA 1
ATOM 761 C C . ALA A 1 100 ? 8.619 -11.374 11.245 1.00 81.56 100 ALA A C 1
ATOM 763 O O . ALA A 1 100 ? 9.653 -11.493 10.583 1.00 81.56 100 ALA A O 1
ATOM 764 N N . ARG A 1 101 ? 8.430 -10.296 12.010 1.00 82.62 101 ARG A N 1
ATOM 765 C CA . ARG A 1 101 ? 9.397 -9.198 12.119 1.00 82.62 101 ARG A CA 1
ATOM 766 C C . ARG A 1 101 ? 10.771 -9.647 12.616 1.00 82.62 101 ARG A C 1
ATOM 768 O O . ARG A 1 101 ? 11.777 -9.173 12.084 1.00 82.62 101 ARG A O 1
ATOM 775 N N . ARG A 1 102 ? 10.815 -10.567 13.584 1.00 83.75 102 ARG A N 1
ATOM 776 C CA . ARG A 1 102 ? 12.054 -11.109 14.172 1.00 83.75 102 ARG A CA 1
ATOM 777 C C . ARG A 1 102 ? 12.724 -12.186 13.317 1.00 83.75 102 ARG A C 1
ATOM 779 O O . ARG A 1 102 ? 13.925 -12.373 13.454 1.00 83.75 102 ARG A O 1
ATOM 786 N N . ALA A 1 103 ? 11.987 -12.857 12.431 1.00 83.19 103 ALA A N 1
ATOM 787 C CA . ALA A 1 103 ? 12.526 -13.927 11.585 1.00 83.19 103 ALA A CA 1
ATOM 788 C C . ALA A 1 103 ? 13.719 -13.455 10.729 1.00 83.19 103 ALA A C 1
ATOM 790 O O . ALA A 1 103 ? 13.761 -12.298 10.328 1.00 83.19 103 ALA A O 1
ATOM 791 N N . ALA A 1 104 ? 14.684 -14.310 10.389 1.00 77.50 104 ALA A N 1
ATOM 792 C CA . ALA A 1 104 ? 15.800 -13.893 9.526 1.00 77.50 104 ALA A CA 1
ATOM 793 C C . ALA A 1 104 ? 15.337 -13.555 8.092 1.00 77.50 104 ALA A C 1
ATOM 795 O O . ALA A 1 104 ? 15.848 -12.625 7.464 1.00 77.50 104 ALA A O 1
ATOM 796 N N . ARG A 1 105 ? 14.316 -14.267 7.604 1.00 77.94 105 ARG A N 1
ATOM 797 C CA . ARG A 1 105 ? 13.702 -14.113 6.278 1.00 77.94 105 ARG A CA 1
ATOM 798 C C . ARG A 1 105 ? 12.181 -14.135 6.395 1.00 77.94 105 ARG A C 1
ATOM 800 O O . ARG A 1 105 ? 11.645 -14.621 7.387 1.00 77.94 105 ARG A O 1
ATOM 807 N N . LEU A 1 106 ? 11.505 -13.545 5.415 1.00 82.12 106 LEU A N 1
ATOM 808 C CA . LEU A 1 106 ? 10.040 -13.494 5.359 1.00 82.12 106 LEU A CA 1
ATOM 809 C C . LEU A 1 106 ? 9.449 -14.316 4.212 1.00 82.12 106 LEU A C 1
ATOM 811 O O . LEU A 1 106 ? 8.257 -14.582 4.285 1.00 82.12 106 LEU A O 1
ATOM 815 N N . ASP A 1 107 ? 10.258 -14.675 3.205 1.00 83.69 107 ASP A N 1
ATOM 816 C CA . ASP A 1 107 ? 9.962 -15.514 2.031 1.00 83.69 107 ASP A CA 1
ATOM 817 C C . ASP A 1 107 ? 8.467 -15.669 1.709 1.00 83.69 107 ASP A C 1
ATOM 819 O O . ASP A 1 107 ? 7.895 -16.757 1.712 1.00 83.69 107 ASP A O 1
ATOM 823 N N . VAL A 1 108 ? 7.811 -14.539 1.441 1.00 89.38 108 VAL A N 1
ATOM 824 C CA . VAL A 1 108 ? 6.394 -14.514 1.088 1.00 89.38 108 VAL A CA 1
ATOM 825 C C . VAL A 1 108 ? 6.269 -14.754 -0.410 1.00 89.38 108 VAL A C 1
ATOM 827 O O . VAL A 1 108 ? 6.952 -14.078 -1.189 1.00 89.38 108 VAL A O 1
ATOM 830 N N . PRO A 1 109 ? 5.340 -15.622 -0.840 1.00 90.75 109 PRO A N 1
ATOM 831 C CA . PRO A 1 109 ? 4.968 -15.733 -2.239 1.00 90.75 109 PRO A CA 1
ATOM 832 C C . PRO A 1 109 ? 4.494 -14.381 -2.785 1.00 90.75 109 PRO A C 1
ATOM 834 O O . PRO A 1 109 ? 3.478 -13.831 -2.352 1.00 90.75 109 PRO A O 1
ATOM 837 N N . VAL A 1 110 ? 5.237 -13.856 -3.754 1.00 91.94 110 VAL A N 1
ATOM 838 C CA . VAL A 1 110 ? 4.861 -12.671 -4.524 1.00 91.94 110 VAL A CA 1
ATOM 839 C C . VAL A 1 110 ? 4.461 -13.135 -5.914 1.00 91.94 110 VAL A C 1
ATOM 841 O O . VAL A 1 110 ? 5.151 -13.947 -6.526 1.00 91.94 110 VAL A O 1
ATOM 844 N N . ARG A 1 111 ? 3.346 -12.618 -6.422 1.00 93.56 111 ARG A N 1
ATOM 845 C CA . ARG A 1 111 ? 2.847 -12.893 -7.770 1.00 93.56 111 ARG A CA 1
ATOM 846 C C . ARG A 1 111 ? 2.632 -11.591 -8.521 1.00 93.56 111 ARG A C 1
ATOM 848 O O . ARG A 1 111 ? 2.408 -10.547 -7.909 1.00 93.56 111 ARG A O 1
ATOM 855 N N . VAL A 1 112 ? 2.697 -11.665 -9.844 1.00 90.56 112 VAL A N 1
ATOM 856 C CA . VAL A 1 112 ? 2.274 -10.580 -10.726 1.00 90.56 112 VAL A CA 1
ATOM 857 C C . VAL A 1 112 ? 1.116 -11.091 -11.569 1.00 90.56 112 VAL A C 1
ATOM 859 O O . VAL A 1 112 ? 1.223 -12.130 -12.211 1.00 90.56 112 VAL A O 1
ATOM 862 N N . GLU A 1 113 ? 0.006 -10.372 -11.521 1.00 91.00 113 GLU A N 1
ATOM 863 C CA . GLU A 1 113 ? -1.231 -10.652 -12.242 1.00 91.00 113 GLU A CA 1
ATOM 864 C C . GLU A 1 113 ? -1.358 -9.632 -13.381 1.00 91.00 113 GLU A C 1
ATOM 866 O O . GLU A 1 113 ? -1.064 -8.452 -13.184 1.00 91.00 113 GLU A O 1
ATOM 871 N N . ARG A 1 114 ? -1.790 -10.060 -14.571 1.00 87.38 114 ARG A N 1
ATOM 872 C CA . ARG A 1 114 ? -2.139 -9.143 -15.664 1.00 87.38 114 ARG A CA 1
ATOM 873 C C . ARG A 1 114 ? -3.627 -8.817 -15.575 1.00 87.38 114 ARG A C 1
ATOM 875 O O . ARG A 1 114 ? -4.442 -9.729 -15.487 1.00 87.38 114 ARG A O 1
ATOM 882 N N . ASP A 1 115 ? -3.975 -7.538 -15.617 1.00 81.25 115 ASP A N 1
ATOM 883 C CA . ASP A 1 115 ? -5.345 -7.074 -15.807 1.00 81.25 115 ASP A CA 1
ATOM 884 C C . ASP A 1 115 ? -5.513 -6.625 -17.268 1.00 81.25 115 ASP A C 1
ATOM 886 O O . ASP A 1 115 ? -5.041 -5.545 -17.634 1.00 81.25 115 ASP A O 1
ATOM 890 N N . PRO A 1 116 ? -6.154 -7.443 -18.120 1.00 75.06 116 PRO A N 1
ATOM 891 C CA . PRO A 1 116 ? -6.314 -7.136 -19.537 1.00 75.06 116 PRO A CA 1
ATOM 892 C C . PRO A 1 116 ? -7.288 -5.980 -19.795 1.00 75.06 116 PRO A C 1
ATOM 894 O O . PRO A 1 116 ? -7.307 -5.456 -20.902 1.00 75.06 116 PRO A O 1
ATOM 897 N N . ARG A 1 117 ? -8.095 -5.586 -18.801 1.00 74.75 117 ARG A N 1
ATOM 898 C CA . ARG A 1 117 ? -9.060 -4.484 -18.915 1.00 74.75 117 ARG A CA 1
ATOM 899 C C . ARG A 1 117 ? -8.472 -3.144 -18.475 1.00 74.75 117 ARG A C 1
ATOM 901 O O . ARG A 1 117 ? -9.109 -2.110 -18.657 1.00 74.75 117 ARG A O 1
ATOM 908 N N . ALA A 1 118 ? -7.286 -3.145 -17.867 1.00 70.38 118 ALA A N 1
ATOM 909 C CA . ALA A 1 118 ? -6.616 -1.924 -17.445 1.00 70.38 118 ALA A CA 1
ATOM 910 C C . ALA A 1 118 ? -5.889 -1.259 -18.623 1.00 70.38 118 ALA A C 1
ATOM 912 O O . ALA A 1 118 ? -5.436 -1.927 -19.552 1.00 70.38 118 ALA A O 1
ATOM 913 N N . ALA A 1 119 ? -5.708 0.062 -18.542 1.00 69.94 119 ALA A N 1
ATOM 914 C CA . ALA A 1 119 ? -4.840 0.778 -19.472 1.00 69.94 119 ALA A CA 1
ATOM 915 C C . ALA A 1 119 ? -3.439 0.145 -19.495 1.00 69.94 119 ALA A C 1
ATOM 917 O O . ALA A 1 119 ? -2.943 -0.294 -18.453 1.00 69.94 119 ALA A O 1
ATOM 918 N N . ALA A 1 120 ? -2.789 0.136 -20.664 1.00 71.88 120 ALA A N 1
ATOM 919 C CA . ALA A 1 120 ? -1.510 -0.542 -20.879 1.00 71.88 120 ALA A CA 1
ATOM 920 C C . ALA A 1 120 ? -0.473 -0.198 -19.794 1.00 71.88 120 ALA A C 1
ATOM 922 O O . ALA A 1 120 ? 0.109 -1.097 -19.193 1.00 71.88 120 ALA A O 1
ATOM 923 N N . SER A 1 121 ? -0.343 1.078 -19.427 1.00 67.62 121 SER A N 1
ATOM 924 C CA . SER A 1 121 ? 0.545 1.558 -18.354 1.00 67.62 121 SER A CA 1
ATOM 925 C C . SER A 1 121 ? 0.318 0.951 -16.954 1.00 67.62 121 SER A C 1
ATOM 927 O O . SER A 1 121 ? 1.243 0.954 -16.143 1.00 67.62 121 SER A O 1
ATOM 929 N N . VAL A 1 122 ? -0.856 0.385 -16.656 1.00 71.00 122 VAL A N 1
ATOM 930 C CA . VAL A 1 122 ? -1.211 -0.242 -15.362 1.00 71.00 122 VAL A CA 1
ATOM 931 C C . VAL A 1 122 ? -1.759 -1.666 -15.519 1.00 71.00 122 VAL A C 1
ATOM 933 O O . VAL A 1 122 ? -2.395 -2.197 -14.608 1.00 71.00 122 VAL A O 1
ATOM 936 N N . ALA A 1 123 ? -1.476 -2.310 -16.653 1.00 80.25 123 ALA A N 1
ATOM 937 C CA . ALA A 1 123 ? -1.958 -3.650 -16.989 1.00 80.25 123 ALA A CA 1
ATOM 938 C C . ALA A 1 123 ? -1.411 -4.771 -16.087 1.00 80.25 123 ALA A C 1
ATOM 940 O O . ALA A 1 123 ? -1.819 -5.918 -16.233 1.00 80.25 123 ALA A O 1
ATOM 941 N N . TYR A 1 124 ? -0.496 -4.481 -15.159 1.00 85.31 124 TYR A N 1
ATOM 942 C CA . TYR A 1 124 ? 0.058 -5.468 -14.234 1.00 85.31 124 TYR A CA 1
ATOM 943 C C . TYR A 1 124 ? -0.196 -5.062 -12.790 1.00 85.31 124 TYR A C 1
ATOM 945 O O . TYR A 1 124 ? -0.086 -3.892 -12.422 1.00 85.31 124 TYR A O 1
ATOM 953 N N . ARG A 1 125 ? -0.485 -6.047 -11.944 1.00 85.50 125 ARG A N 1
ATOM 954 C CA . ARG A 1 125 ? -0.667 -5.895 -10.505 1.00 85.50 125 ARG A CA 1
ATOM 955 C C . ARG A 1 125 ? 0.258 -6.831 -9.760 1.00 85.50 125 ARG A C 1
ATOM 957 O O . ARG A 1 125 ? 0.423 -7.979 -10.143 1.00 85.50 125 ARG A O 1
ATOM 964 N N . ILE A 1 126 ? 0.830 -6.361 -8.664 1.00 86.56 126 ILE A N 1
ATOM 965 C CA . ILE A 1 126 ? 1.529 -7.219 -7.716 1.00 86.56 126 ILE A CA 1
ATOM 966 C C . ILE A 1 126 ? 0.559 -7.716 -6.654 1.00 86.56 126 ILE A C 1
ATOM 968 O O . ILE A 1 126 ? -0.220 -6.929 -6.117 1.00 86.56 126 ILE A O 1
ATOM 972 N N . ALA A 1 127 ? 0.644 -9.004 -6.337 1.00 88.19 127 ALA A N 1
ATOM 973 C CA . ALA A 1 127 ? -0.143 -9.662 -5.312 1.00 88.19 127 ALA A CA 1
ATOM 974 C C . ALA A 1 127 ? 0.760 -10.383 -4.303 1.00 88.19 127 ALA A C 1
ATOM 976 O O . ALA A 1 127 ? 1.649 -11.144 -4.686 1.00 88.19 127 ALA A O 1
ATOM 977 N N . PHE A 1 128 ? 0.541 -10.153 -3.008 1.00 88.50 128 PHE A N 1
ATOM 978 C CA . PHE A 1 128 ? 1.195 -10.911 -1.935 1.00 88.50 128 PHE A CA 1
ATOM 979 C C . PHE A 1 128 ? 0.412 -10.821 -0.626 1.00 88.50 128 PHE A C 1
ATOM 981 O O . PHE A 1 128 ? -0.377 -9.898 -0.405 1.00 88.50 128 PHE A O 1
ATOM 988 N N . ARG A 1 129 ? 0.648 -11.792 0.260 1.00 86.81 129 ARG A N 1
ATOM 989 C CA . ARG A 1 129 ? 0.073 -11.816 1.608 1.00 86.81 129 ARG A CA 1
ATOM 990 C C . ARG A 1 129 ? 0.942 -10.995 2.552 1.00 86.81 129 ARG A C 1
ATOM 992 O O . ARG A 1 129 ? 2.142 -11.218 2.627 1.00 86.81 129 ARG A O 1
ATOM 999 N N . ILE A 1 130 ? 0.357 -10.062 3.290 1.00 84.50 130 ILE A N 1
ATOM 1000 C CA . ILE A 1 130 ? 1.091 -9.196 4.218 1.00 84.50 130 ILE A CA 1
ATOM 1001 C C . ILE A 1 130 ? 1.680 -10.054 5.353 1.00 84.50 130 ILE A C 1
ATOM 1003 O O . ILE A 1 130 ? 0.904 -10.633 6.117 1.00 84.50 130 ILE A O 1
ATOM 1007 N N . PRO A 1 131 ? 3.015 -10.132 5.518 1.00 84.81 131 PRO A N 1
ATOM 1008 C CA . PRO A 1 131 ? 3.611 -10.898 6.613 1.00 84.81 131 PRO A CA 1
ATOM 1009 C C . PRO A 1 131 ? 3.646 -10.123 7.938 1.00 84.81 131 PRO A C 1
ATOM 1011 O O . PRO A 1 131 ? 3.579 -10.722 9.008 1.00 84.81 131 PRO A O 1
ATOM 1014 N N . ILE A 1 132 ? 3.765 -8.792 7.875 1.00 85.06 132 ILE A N 1
ATOM 1015 C CA . ILE A 1 132 ? 3.959 -7.904 9.027 1.00 85.06 132 ILE A CA 1
ATOM 1016 C C . ILE A 1 132 ? 2.919 -6.779 8.989 1.00 85.06 132 ILE A C 1
ATOM 1018 O O . ILE A 1 132 ? 2.792 -6.054 8.001 1.00 85.06 132 ILE A O 1
ATOM 1022 N N . THR A 1 133 ? 2.183 -6.608 10.078 1.00 78.62 133 THR A N 1
ATOM 1023 C CA . THR A 1 133 ? 1.302 -5.462 10.280 1.00 78.62 133 THR A CA 1
ATOM 1024 C C . THR A 1 133 ? 2.132 -4.190 10.420 1.00 78.62 133 THR A C 1
ATOM 1026 O O . THR A 1 133 ? 3.088 -4.153 11.193 1.00 78.62 133 THR A O 1
ATOM 1029 N N . ILE A 1 134 ? 1.740 -3.130 9.715 1.00 71.44 134 ILE A N 1
ATOM 1030 C CA . ILE A 1 134 ? 2.346 -1.806 9.890 1.00 71.44 134 ILE A CA 1
ATOM 1031 C C . ILE A 1 134 ? 1.911 -1.251 11.243 1.00 71.44 134 ILE A C 1
A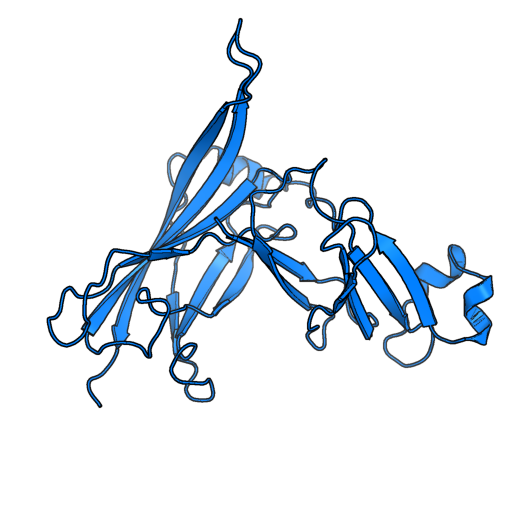TOM 1033 O O . ILE A 1 134 ? 0.744 -0.911 11.442 1.00 71.44 134 ILE A O 1
ATOM 1037 N N . ALA A 1 135 ? 2.869 -1.194 12.167 1.00 64.50 135 ALA A N 1
ATOM 1038 C CA . ALA A 1 135 ? 2.648 -0.806 13.555 1.00 64.50 135 ALA A CA 1
ATOM 1039 C C . ALA A 1 135 ? 2.989 0.667 13.809 1.00 64.50 135 ALA A C 1
ATOM 1041 O O . ALA A 1 135 ? 2.544 1.248 14.797 1.00 64.50 135 ALA A O 1
ATOM 1042 N N . THR A 1 136 ? 3.771 1.298 12.924 1.00 63.78 136 THR A N 1
ATOM 1043 C CA . THR A 1 136 ? 4.122 2.719 13.037 1.00 63.78 136 THR A CA 1
ATOM 1044 C C . THR A 1 136 ? 4.100 3.416 11.681 1.00 63.78 136 THR A C 1
ATOM 1046 O O . THR A 1 136 ? 4.260 2.788 10.638 1.00 63.78 136 THR A O 1
ATOM 1049 N N . ALA A 1 137 ? 3.976 4.745 11.692 1.00 57.97 137 ALA A N 1
ATOM 1050 C CA . ALA A 1 137 ? 4.036 5.571 10.483 1.00 57.97 137 ALA A CA 1
ATOM 1051 C C . ALA A 1 137 ? 5.406 5.557 9.772 1.00 57.97 137 ALA A C 1
ATOM 1053 O O . ALA A 1 137 ? 5.537 6.125 8.691 1.00 57.97 137 ALA A O 1
ATOM 1054 N N . LEU A 1 138 ? 6.430 4.959 10.386 1.00 65.62 138 LEU A N 1
ATOM 1055 C CA . LEU A 1 138 ? 7.763 4.808 9.807 1.00 65.62 138 LEU A CA 1
ATOM 1056 C C . LEU A 1 138 ? 7.969 3.432 9.165 1.00 65.62 138 LEU A C 1
ATOM 1058 O O . LEU A 1 138 ? 9.059 3.142 8.678 1.00 65.62 138 LEU A O 1
ATOM 1062 N N . GLU A 1 139 ? 6.943 2.587 9.161 1.00 71.12 139 GLU A N 1
ATOM 1063 C CA . GLU A 1 139 ? 6.976 1.258 8.562 1.00 71.12 139 GLU A CA 1
ATOM 1064 C C . GLU A 1 139 ? 6.167 1.240 7.278 1.00 71.12 139 GLU A C 1
ATOM 1066 O O . GLU A 1 139 ? 5.068 1.786 7.217 1.00 71.12 139 GLU A O 1
ATOM 1071 N N . PHE A 1 140 ? 6.718 0.632 6.234 1.00 71.56 140 PHE A N 1
ATOM 1072 C CA . PHE A 1 140 ? 6.077 0.605 4.928 1.00 71.56 140 PHE A CA 1
ATOM 1073 C C . PHE A 1 140 ? 6.616 -0.517 4.046 1.00 71.56 140 PHE A C 1
ATOM 1075 O O . PHE A 1 140 ? 7.721 -1.014 4.245 1.00 71.56 140 PHE A O 1
ATOM 1082 N N . TYR A 1 141 ? 5.835 -0.900 3.037 1.00 77.62 141 TYR A N 1
ATOM 1083 C CA . TYR A 1 141 ? 6.232 -1.889 2.040 1.00 77.62 141 TYR A CA 1
ATOM 1084 C C . TYR A 1 141 ? 6.668 -1.210 0.751 1.00 77.62 141 TYR A C 1
ATOM 1086 O O . TYR A 1 141 ? 5.865 -0.595 0.060 1.00 77.62 141 TYR A O 1
ATOM 1094 N N . THR A 1 142 ? 7.934 -1.364 0.393 1.00 75.25 142 THR A N 1
ATOM 1095 C CA . THR A 1 142 ? 8.465 -0.876 -0.879 1.00 75.25 142 THR A CA 1
ATOM 1096 C C . THR A 1 142 ? 8.515 -1.990 -1.903 1.00 75.25 142 THR A C 1
ATOM 1098 O O . THR A 1 142 ? 8.640 -3.164 -1.551 1.00 75.25 142 THR A O 1
ATOM 1101 N N . TRP A 1 143 ? 8.466 -1.635 -3.185 1.00 78.69 143 TRP A N 1
ATOM 1102 C CA . TRP A 1 143 ? 8.882 -2.562 -4.221 1.00 78.69 143 TRP A CA 1
ATOM 1103 C C . TRP A 1 143 ? 9.745 -1.896 -5.277 1.00 78.69 143 TRP A C 1
ATOM 1105 O O . TRP A 1 143 ? 9.638 -0.713 -5.603 1.00 78.69 143 TRP A O 1
ATOM 1115 N N . ARG A 1 144 ? 10.643 -2.697 -5.824 1.00 80.12 144 ARG A N 1
ATOM 1116 C CA . ARG A 1 144 ? 11.545 -2.296 -6.889 1.00 80.12 144 ARG A CA 1
ATOM 1117 C C . ARG A 1 144 ? 11.244 -3.131 -8.112 1.00 80.12 144 ARG A C 1
ATOM 1119 O O . ARG A 1 144 ? 11.167 -4.352 -8.002 1.00 80.12 144 ARG A O 1
ATOM 1126 N N . ILE A 1 145 ? 11.090 -2.458 -9.246 1.00 79.88 145 ILE A N 1
ATOM 1127 C CA . ILE A 1 145 ? 10.866 -3.101 -10.535 1.00 79.88 145 ILE A CA 1
ATOM 1128 C C . ILE A 1 145 ? 12.130 -2.912 -11.361 1.00 79.88 145 ILE A C 1
ATOM 1130 O O . ILE A 1 145 ? 12.565 -1.785 -11.612 1.00 79.88 145 ILE A O 1
ATOM 1134 N N . THR A 1 146 ? 12.711 -4.027 -11.775 1.00 79.75 146 THR A N 1
ATOM 1135 C CA . THR A 1 146 ? 13.842 -4.068 -12.696 1.00 79.75 146 THR A CA 1
ATOM 1136 C C . THR A 1 146 ? 13.345 -4.680 -13.996 1.00 79.75 146 THR A C 1
ATOM 1138 O O . THR A 1 146 ? 12.786 -5.774 -13.980 1.00 79.75 146 THR A O 1
ATOM 1141 N N . GLY A 1 147 ? 13.498 -3.951 -15.097 1.00 75.56 147 GLY A N 1
ATOM 1142 C CA . GLY A 1 147 ? 13.116 -4.395 -16.436 1.00 75.56 147 GLY A CA 1
ATOM 1143 C C . GLY A 1 147 ? 14.327 -4.597 -17.341 1.00 75.56 147 GLY A C 1
ATOM 1144 O O . GLY A 1 147 ? 15.456 -4.359 -16.902 1.00 75.56 147 GLY A O 1
ATOM 1145 N N . PRO A 1 148 ? 14.100 -5.003 -18.598 1.00 70.38 148 PRO A N 1
ATOM 1146 C CA . PRO A 1 148 ? 15.165 -5.152 -19.577 1.00 70.38 148 PRO A CA 1
ATOM 1147 C C . PRO A 1 148 ? 15.845 -3.805 -19.880 1.00 70.38 148 PRO A C 1
ATOM 1149 O O . PRO A 1 148 ? 15.210 -2.744 -19.920 1.00 70.38 148 PRO A O 1
ATOM 1152 N N . SER A 1 149 ? 17.153 -3.863 -20.123 1.00 59.62 149 SER A N 1
ATOM 1153 C CA . SER A 1 149 ? 17.933 -2.768 -20.703 1.00 59.62 149 SER A CA 1
ATOM 1154 C C . SER A 1 149 ? 17.891 -2.926 -22.223 1.00 59.62 149 SER A C 1
ATOM 1156 O O . SER A 1 149 ? 18.683 -3.681 -22.774 1.00 59.62 149 SER A O 1
ATOM 1158 N N . ALA A 1 150 ? 16.937 -2.285 -22.902 1.00 52.78 150 ALA A N 1
ATOM 1159 C CA . ALA A 1 150 ? 16.792 -2.381 -24.359 1.00 52.78 150 ALA A CA 1
ATOM 1160 C C . ALA A 1 150 ? 16.850 -0.990 -25.029 1.00 52.78 150 ALA A C 1
ATOM 1162 O O . ALA A 1 150 ? 16.317 -0.038 -24.456 1.00 52.78 150 ALA A O 1
ATOM 1163 N N . PRO A 1 151 ? 17.427 -0.848 -26.243 1.00 54.44 151 PRO A N 1
ATOM 1164 C CA . PRO A 1 151 ? 17.520 0.435 -26.959 1.00 54.44 151 PRO A CA 1
ATOM 1165 C C . PRO A 1 151 ? 16.153 1.074 -27.261 1.00 54.44 151 PRO A C 1
ATOM 1167 O O . PRO A 1 151 ? 15.995 2.288 -27.136 1.00 54.44 151 PRO A O 1
ATOM 1170 N N . ALA A 1 152 ? 15.146 0.246 -27.574 1.00 55.56 152 ALA A N 1
ATOM 1171 C CA . ALA A 1 152 ? 13.751 0.663 -27.768 1.00 55.56 152 ALA A CA 1
ATOM 1172 C C . ALA A 1 152 ? 13.107 1.219 -26.479 1.00 55.56 152 ALA A C 1
ATOM 1174 O O . ALA A 1 152 ? 12.145 1.980 -26.525 1.00 55.56 152 ALA A O 1
ATOM 1175 N N . CYS A 1 153 ? 13.686 0.900 -25.321 1.00 57.03 153 CYS A N 1
ATOM 1176 C CA . CYS A 1 153 ? 13.284 1.367 -24.001 1.00 57.03 153 CYS A CA 1
ATOM 1177 C C . CYS A 1 153 ? 14.269 2.439 -23.532 1.00 57.03 153 CYS A C 1
ATOM 1179 O O . CYS A 1 153 ? 15.047 2.209 -22.603 1.00 57.03 153 CYS A O 1
ATOM 1181 N N . LYS A 1 154 ? 14.295 3.597 -24.214 1.00 51.62 154 LYS A N 1
ATOM 1182 C CA . LYS A 1 154 ? 15.253 4.691 -23.954 1.00 51.62 154 LYS A CA 1
ATOM 1183 C C . LYS A 1 154 ? 15.442 4.928 -22.440 1.00 51.62 154 LYS A C 1
ATOM 1185 O O . LYS A 1 154 ? 14.578 5.488 -21.771 1.00 51.62 154 LYS A O 1
ATOM 1190 N N . ARG A 1 155 ? 16.615 4.519 -21.927 1.00 48.75 155 ARG A N 1
ATOM 1191 C CA . ARG A 1 155 ? 17.130 4.701 -20.551 1.00 48.75 155 ARG A CA 1
ATOM 1192 C C . ARG A 1 155 ? 16.231 4.150 -19.425 1.00 48.75 155 ARG A C 1
ATOM 1194 O O . ARG A 1 155 ? 15.769 4.900 -18.565 1.00 48.75 155 ARG A O 1
ATOM 1201 N N . THR A 1 156 ? 16.090 2.828 -19.322 1.00 44.78 156 THR A N 1
ATOM 1202 C CA . THR A 1 156 ? 15.582 2.156 -18.108 1.00 44.78 156 THR A CA 1
ATOM 1203 C C . THR A 1 156 ? 16.600 2.213 -16.960 1.00 44.78 156 THR A C 1
ATOM 1205 O O . THR A 1 156 ? 17.275 1.244 -16.625 1.00 44.78 156 THR A O 1
ATOM 1208 N N . ARG A 1 157 ? 16.706 3.359 -16.275 1.00 48.78 157 ARG A N 1
ATOM 1209 C CA . ARG A 1 157 ? 17.266 3.362 -14.913 1.00 48.78 157 ARG A CA 1
ATOM 1210 C C . ARG A 1 157 ? 16.223 2.718 -14.006 1.00 48.78 157 ARG A C 1
ATOM 1212 O O . ARG A 1 157 ? 15.136 3.260 -13.858 1.00 48.78 157 ARG A O 1
ATOM 1219 N N . SER A 1 158 ? 16.547 1.560 -13.432 1.00 49.72 158 SER A N 1
ATOM 1220 C CA . SER A 1 158 ? 15.771 0.878 -12.386 1.00 49.72 158 SER A CA 1
ATOM 1221 C C . SER A 1 158 ? 14.948 1.856 -11.531 1.00 49.72 158 SER A C 1
ATOM 1223 O O . SER A 1 158 ? 15.524 2.622 -10.755 1.00 49.72 158 SER A O 1
ATOM 1225 N N . ALA A 1 159 ? 13.620 1.789 -11.601 1.00 51.06 159 ALA A N 1
ATOM 1226 C CA . ALA A 1 159 ? 12.761 2.624 -10.774 1.00 51.06 159 ALA A CA 1
ATOM 1227 C C . ALA A 1 159 ? 12.382 1.879 -9.492 1.00 5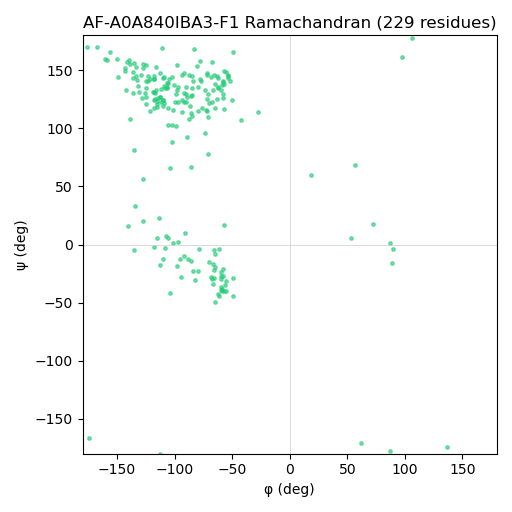1.06 159 ALA A C 1
ATOM 1229 O O . ALA A 1 159 ? 11.677 0.867 -9.504 1.00 51.06 159 ALA A O 1
ATOM 1230 N N . ALA A 1 160 ? 12.849 2.392 -8.357 1.00 48.81 160 ALA A N 1
ATOM 1231 C CA . ALA A 1 160 ? 12.271 2.031 -7.073 1.00 48.81 160 ALA A CA 1
ATOM 1232 C C . ALA A 1 160 ? 10.937 2.777 -6.929 1.00 48.81 160 ALA A C 1
ATOM 1234 O O . ALA A 1 160 ? 10.911 4.009 -6.921 1.00 48.81 160 ALA A O 1
ATOM 1235 N N . SER A 1 161 ? 9.836 2.033 -6.825 1.00 47.91 161 SER A N 1
ATOM 1236 C CA . SER A 1 161 ? 8.527 2.598 -6.511 1.00 47.91 161 SER A CA 1
ATOM 1237 C C . SER A 1 161 ? 8.258 2.392 -5.026 1.00 47.91 161 SER A C 1
ATOM 1239 O O . SER A 1 161 ? 7.930 1.303 -4.561 1.00 47.91 161 SER A O 1
ATOM 1241 N N . THR A 1 162 ? 8.427 3.454 -4.247 1.00 46.62 162 THR A N 1
ATOM 1242 C CA . THR A 1 162 ? 8.109 3.429 -2.818 1.00 46.62 162 THR A CA 1
ATOM 1243 C C . THR A 1 162 ? 6.606 3.597 -2.641 1.00 46.62 162 THR A C 1
ATOM 1245 O O . THR A 1 162 ? 6.061 4.663 -2.926 1.00 46.62 162 THR A O 1
ATOM 1248 N N . TYR A 1 163 ? 5.945 2.567 -2.127 1.00 47.78 163 TYR A N 1
ATOM 1249 C CA . TYR A 1 163 ? 4.587 2.674 -1.611 1.00 47.78 163 TYR A CA 1
ATOM 1250 C C . TYR A 1 163 ? 4.631 2.667 -0.081 1.00 47.78 163 TYR A C 1
ATOM 1252 O O . TYR A 1 163 ? 5.477 2.026 0.532 1.00 47.78 163 TYR A O 1
ATOM 1260 N N . GLN A 1 164 ? 3.777 3.459 0.560 1.00 45.66 164 GLN A N 1
ATOM 1261 C CA . GLN A 1 164 ? 3.711 3.558 2.017 1.00 45.66 164 GLN A CA 1
ATOM 1262 C C . GLN A 1 164 ? 2.254 3.528 2.448 1.00 45.66 164 GLN A C 1
ATOM 1264 O O . GLN A 1 164 ? 1.620 4.554 2.667 1.00 45.66 164 GLN A O 1
ATOM 1269 N N . SER A 1 165 ? 1.682 2.339 2.535 1.00 48.34 165 SER A N 1
ATOM 1270 C CA . SER A 1 165 ? 0.324 2.218 3.049 1.00 48.34 165 SER A CA 1
ATOM 1271 C C . SER A 1 165 ? 0.327 2.157 4.572 1.00 48.34 165 SER A C 1
ATOM 1273 O O . SER A 1 165 ? 1.238 1.581 5.141 1.00 48.34 165 SER A O 1
ATOM 1275 N N . TYR A 1 166 ? -0.677 2.726 5.239 1.00 49.00 166 TYR A N 1
ATOM 1276 C CA . TYR A 1 166 ? -0.695 2.871 6.706 1.00 49.00 166 TYR A CA 1
ATOM 1277 C C . TYR A 1 166 ? -1.655 1.889 7.400 1.00 49.00 166 TYR A C 1
ATOM 1279 O O . TYR A 1 166 ? -1.840 1.960 8.611 1.00 49.00 166 TYR A O 1
ATOM 1287 N N . LEU A 1 167 ? -2.266 0.965 6.647 1.00 52.44 167 LEU A N 1
ATOM 1288 C CA . LEU A 1 167 ? -3.335 0.075 7.128 1.00 52.44 167 LEU A CA 1
ATOM 1289 C C . LEU A 1 167 ? -3.141 -1.387 6.702 1.00 52.44 167 LEU A C 1
ATOM 1291 O O . LEU A 1 167 ? -4.095 -2.116 6.433 1.00 52.44 167 LEU A O 1
ATOM 1295 N N . TRP A 1 168 ? -1.890 -1.830 6.600 1.00 63.94 168 TRP A N 1
ATOM 1296 C CA . TRP A 1 168 ? -1.599 -3.207 6.218 1.00 63.94 168 TRP A CA 1
ATOM 1297 C C . TRP A 1 168 ? -1.618 -4.090 7.447 1.00 63.94 168 TRP A C 1
ATOM 1299 O O . TRP A 1 168 ? -0.768 -3.957 8.323 1.00 63.94 168 TRP A O 1
ATOM 1309 N N . THR A 1 169 ? -2.600 -4.982 7.502 1.00 67.06 169 THR A N 1
ATOM 1310 C CA . THR A 1 169 ? -2.740 -5.990 8.551 1.00 67.06 169 THR A CA 1
ATOM 1311 C C . THR A 1 169 ? -2.171 -7.312 8.062 1.00 67.06 169 THR A C 1
ATOM 1313 O O . THR A 1 169 ? -2.489 -7.757 6.957 1.00 67.06 169 THR A O 1
ATOM 1316 N N . ALA A 1 170 ? -1.350 -7.953 8.893 1.00 77.81 170 ALA A N 1
ATOM 1317 C CA . ALA A 1 170 ? -0.813 -9.274 8.609 1.00 77.81 170 ALA A CA 1
ATOM 1318 C C . ALA A 1 170 ? -1.924 -10.268 8.234 1.00 77.81 170 ALA A C 1
ATOM 1320 O O . ALA A 1 170 ? -3.013 -10.261 8.806 1.00 77.81 170 ALA A O 1
ATOM 1321 N N . GLY A 1 171 ? -1.635 -11.125 7.258 1.00 77.19 171 GLY A N 1
ATOM 1322 C CA . GLY A 1 171 ? -2.547 -12.150 6.763 1.00 77.19 171 GLY A CA 1
ATOM 1323 C C . GLY A 1 171 ? -3.473 -11.709 5.629 1.00 77.19 171 GLY A C 1
ATOM 1324 O O . GLY A 1 171 ? -4.003 -12.578 4.941 1.00 77.19 171 GLY A O 1
ATOM 1325 N N . ARG A 1 172 ? -3.635 -10.404 5.375 1.00 79.50 172 ARG A N 1
ATOM 1326 C CA . ARG A 1 172 ? -4.418 -9.920 4.228 1.00 79.50 172 ARG A CA 1
ATOM 1327 C C . ARG A 1 172 ? -3.623 -10.029 2.930 1.00 79.50 172 ARG A C 1
ATOM 1329 O O . ARG A 1 172 ? -2.421 -9.771 2.914 1.00 79.50 172 ARG A O 1
ATOM 1336 N N . THR A 1 173 ? -4.301 -10.375 1.840 1.00 80.44 173 THR A N 1
ATOM 1337 C CA . THR A 1 173 ? -3.728 -10.305 0.491 1.00 80.44 173 THR A CA 1
ATOM 1338 C C . THR A 1 173 ? -3.917 -8.902 -0.053 1.00 80.44 173 THR A C 1
ATOM 1340 O O . THR A 1 173 ? -5.025 -8.371 -0.060 1.00 80.44 173 THR A O 1
ATOM 1343 N N . VAL A 1 174 ? -2.827 -8.304 -0.512 1.00 77.75 174 VAL A N 1
ATOM 1344 C CA . VAL A 1 174 ? -2.827 -6.997 -1.158 1.00 77.75 174 VAL A CA 1
ATOM 1345 C C . VAL A 1 174 ? -2.625 -7.187 -2.649 1.00 77.75 174 VAL A C 1
ATOM 1347 O O . VAL A 1 174 ? -1.796 -8.001 -3.046 1.00 77.75 174 VAL A O 1
ATOM 1350 N N . ARG A 1 175 ? -3.370 -6.422 -3.454 1.00 81.00 175 ARG A N 1
ATOM 1351 C CA . ARG A 1 175 ? -3.215 -6.318 -4.909 1.00 81.00 175 ARG A CA 1
ATOM 1352 C C . ARG A 1 175 ? -3.019 -4.857 -5.280 1.00 81.00 175 ARG A C 1
ATOM 1354 O O . ARG A 1 175 ? -3.873 -4.037 -4.956 1.00 81.00 175 ARG A O 1
ATOM 1361 N N . LEU A 1 176 ? -1.900 -4.516 -5.911 1.00 75.00 176 LEU A N 1
ATOM 1362 C CA . LEU A 1 176 ? -1.568 -3.124 -6.236 1.00 75.00 176 LEU A CA 1
ATOM 1363 C C . LEU A 1 176 ? -1.114 -2.989 -7.681 1.00 75.00 176 LEU A C 1
ATOM 1365 O O . LEU A 1 176 ? -0.376 -3.854 -8.149 1.00 75.00 176 LEU A O 1
ATOM 1369 N N . PRO A 1 177 ? -1.501 -1.908 -8.378 1.00 76.25 177 PRO A N 1
ATOM 1370 C CA . PRO A 1 177 ? -1.023 -1.655 -9.727 1.00 76.25 177 PRO A CA 1
ATOM 1371 C C . PRO A 1 177 ? 0.495 -1.460 -9.730 1.00 76.25 177 PRO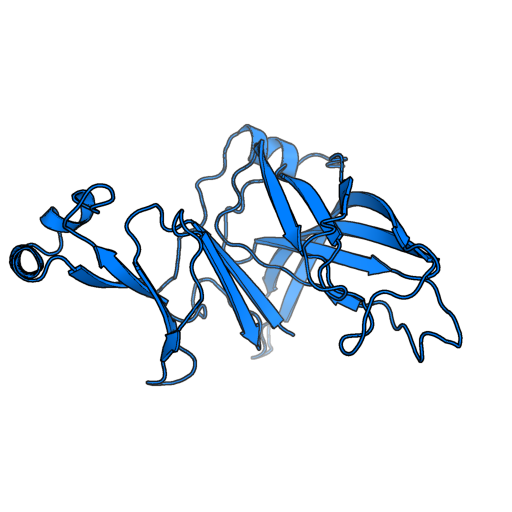 A C 1
ATOM 1373 O O . PRO A 1 177 ? 1.065 -0.742 -8.900 1.00 76.25 177 PRO A O 1
ATOM 1376 N N . LEU A 1 178 ? 1.145 -2.100 -10.692 1.00 75.38 178 LEU A N 1
ATOM 1377 C CA . LEU A 1 178 ? 2.531 -1.865 -11.044 1.00 75.38 178 LEU A CA 1
ATOM 1378 C C . LEU A 1 178 ? 2.592 -0.811 -12.140 1.00 75.38 178 LEU A C 1
ATOM 1380 O O . LEU A 1 178 ? 1.721 -0.732 -13.000 1.00 75.38 178 LEU A O 1
ATOM 1384 N N . TRP A 1 179 ? 3.661 -0.027 -12.100 1.00 73.31 179 TRP A N 1
ATOM 1385 C CA . TRP A 1 179 ? 3.941 0.994 -13.095 1.00 73.31 179 TRP A CA 1
ATOM 1386 C C . TRP A 1 179 ? 5.255 0.660 -13.793 1.00 73.31 179 TRP A C 1
ATOM 1388 O O . TRP A 1 179 ? 6.190 0.203 -13.123 1.00 73.31 179 TRP A O 1
ATOM 1398 N N . PRO A 1 180 ? 5.355 0.901 -15.104 1.00 73.25 180 PRO A N 1
ATOM 1399 C CA . PRO A 1 180 ? 6.586 0.687 -15.834 1.00 73.25 180 PRO A CA 1
ATOM 1400 C C . PRO A 1 180 ? 7.695 1.617 -15.290 1.00 73.25 180 PRO A C 1
ATOM 1402 O O . PRO A 1 180 ? 7.427 2.744 -14.858 1.00 73.25 180 PRO A O 1
ATOM 1405 N N . PRO A 1 181 ? 8.953 1.141 -15.224 1.00 68.50 181 PRO A N 1
ATOM 1406 C CA . PRO A 1 181 ? 10.034 1.862 -14.548 1.00 68.50 181 PRO A CA 1
ATOM 1407 C C . PRO A 1 181 ? 10.446 3.167 -15.257 1.00 68.50 181 PRO A C 1
ATOM 1409 O O . PRO A 1 181 ? 10.885 4.125 -14.622 1.00 68.50 181 PRO A O 1
ATOM 1412 N N . ASN A 1 182 ? 10.266 3.242 -16.570 1.00 62.97 182 ASN A N 1
ATOM 1413 C CA . ASN A 1 182 ? 10.267 4.470 -17.355 1.00 62.97 182 ASN A CA 1
ATOM 1414 C C . ASN A 1 182 ? 8.956 5.219 -17.078 1.00 62.97 182 ASN A C 1
ATOM 1416 O O . ASN A 1 182 ? 7.939 4.953 -17.701 1.00 62.97 182 ASN A O 1
ATOM 1420 N N . SER A 1 183 ? 8.981 6.178 -16.154 1.00 51.66 183 SER A N 1
ATOM 1421 C CA . SER A 1 183 ? 7.846 6.986 -15.666 1.00 51.66 183 SER A CA 1
ATOM 1422 C C . SER A 1 183 ? 7.047 7.796 -16.717 1.00 51.66 183 SER A C 1
ATOM 1424 O O . SER A 1 183 ? 6.337 8.730 -16.341 1.00 51.66 183 SER A O 1
ATOM 1426 N N . ARG A 1 184 ? 7.179 7.486 -18.014 1.00 52.53 184 ARG A N 1
ATOM 1427 C CA . ARG A 1 184 ? 6.610 8.203 -19.160 1.00 52.53 184 ARG A CA 1
ATOM 1428 C C . ARG A 1 184 ? 5.966 7.325 -20.253 1.00 52.53 184 ARG A C 1
ATOM 1430 O O . ARG A 1 184 ? 5.419 7.917 -21.172 1.00 52.53 184 ARG A O 1
ATOM 1437 N N . SER A 1 185 ? 6.007 5.988 -20.209 1.00 60.84 185 SER A N 1
ATOM 1438 C CA . SER A 1 185 ? 5.448 5.167 -21.306 1.00 60.84 185 SER A CA 1
ATOM 1439 C C . SER A 1 185 ? 5.048 3.745 -20.898 1.00 60.84 185 SER A C 1
ATOM 1441 O O . SER A 1 185 ? 5.405 3.299 -19.811 1.00 60.84 185 SER A O 1
ATOM 1443 N N . ASP A 1 186 ? 4.276 3.082 -21.769 1.00 71.62 186 ASP A N 1
ATOM 1444 C CA . ASP A 1 186 ? 3.802 1.696 -21.660 1.00 71.62 186 ASP A CA 1
ATOM 1445 C C . ASP A 1 186 ? 4.911 0.684 -21.331 1.00 71.62 186 ASP A C 1
ATOM 1447 O O . ASP A 1 186 ? 6.113 0.960 -21.420 1.00 71.62 186 ASP A O 1
ATOM 1451 N N . TRP A 1 187 ? 4.501 -0.521 -20.932 1.00 77.75 187 TRP A N 1
ATOM 1452 C CA . TRP A 1 187 ? 5.430 -1.609 -20.654 1.00 77.75 187 TRP A CA 1
ATOM 1453 C C . TRP A 1 187 ? 6.192 -2.005 -21.912 1.00 77.75 187 TRP A C 1
ATOM 1455 O O . TRP A 1 187 ? 5.600 -2.386 -22.918 1.00 77.75 187 TRP A O 1
ATOM 1465 N N . CYS A 1 188 ? 7.518 -1.987 -21.828 1.00 80.50 188 CYS A N 1
ATOM 1466 C CA . CYS A 1 188 ? 8.330 -2.592 -22.865 1.00 80.50 188 CYS A CA 1
ATOM 1467 C C . CYS A 1 188 ? 8.180 -4.116 -22.852 1.00 80.50 188 CYS A C 1
ATOM 1469 O O . CYS A 1 188 ? 8.162 -4.709 -21.774 1.00 80.50 188 CYS A O 1
ATOM 1471 N N . PRO A 1 189 ? 8.188 -4.774 -24.018 1.00 83.81 189 PRO A N 1
ATOM 1472 C CA . PRO A 1 189 ? 8.315 -6.220 -24.082 1.00 83.81 189 PRO A CA 1
ATOM 1473 C C . PRO A 1 189 ? 9.598 -6.714 -23.399 1.00 83.81 189 PRO A C 1
ATOM 1475 O O . PRO A 1 189 ? 10.671 -6.126 -23.555 1.00 83.81 189 PRO A O 1
ATOM 1478 N N . GLY A 1 190 ? 9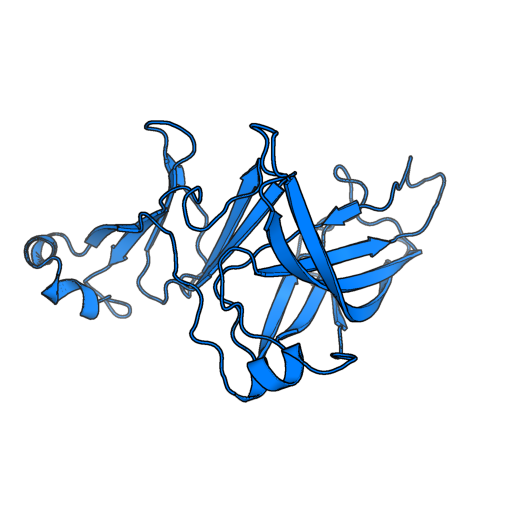.503 -7.823 -22.666 1.00 85.50 190 GLY A N 1
ATOM 1479 C CA . GLY A 1 190 ? 10.644 -8.486 -22.035 1.00 85.50 190 GLY A CA 1
ATOM 1480 C C . GLY A 1 190 ? 10.392 -8.941 -20.600 1.00 85.50 190 GLY A C 1
ATOM 1481 O O . GLY A 1 190 ? 9.274 -8.884 -20.088 1.00 85.50 190 GLY A O 1
ATOM 1482 N N . ARG A 1 191 ? 11.449 -9.441 -19.950 1.00 87.44 191 ARG A N 1
ATOM 1483 C CA . ARG A 1 191 ? 11.375 -10.017 -18.602 1.00 87.44 191 ARG A CA 1
ATOM 1484 C C . ARG A 1 191 ? 11.610 -8.956 -17.533 1.00 87.44 191 ARG A C 1
ATOM 1486 O O . ARG A 1 191 ? 12.620 -8.256 -17.541 1.00 87.44 191 ARG A O 1
ATOM 1493 N N . TYR A 1 192 ? 10.709 -8.912 -16.564 1.00 86.75 192 TYR A N 1
ATOM 1494 C CA . TYR A 1 192 ? 10.757 -8.019 -15.418 1.00 86.75 192 TYR A CA 1
ATOM 1495 C C . TYR A 1 192 ? 10.906 -8.802 -14.121 1.00 86.75 192 TYR A C 1
ATOM 1497 O O . TYR A 1 192 ? 10.475 -9.948 -13.990 1.00 86.75 192 TYR A O 1
ATOM 1505 N N . THR A 1 193 ? 11.509 -8.145 -13.136 1.00 88.50 193 THR A N 1
ATOM 1506 C CA . THR A 1 193 ? 11.628 -8.634 -11.766 1.00 88.50 193 THR A CA 1
ATOM 1507 C C . THR A 1 193 ? 11.054 -7.597 -10.818 1.00 88.50 193 THR A C 1
ATOM 1509 O O . THR A 1 193 ? 11.475 -6.440 -10.839 1.00 88.50 193 THR A O 1
ATOM 1512 N N . VAL A 1 194 ? 10.130 -8.013 -9.955 1.00 87.56 194 VAL A N 1
ATOM 1513 C CA . VAL A 1 194 ? 9.612 -7.191 -8.859 1.00 87.56 194 VAL A CA 1
ATOM 1514 C C . VAL A 1 194 ? 10.115 -7.751 -7.546 1.00 87.56 194 VAL A C 1
ATOM 1516 O O . VAL A 1 194 ? 9.905 -8.921 -7.248 1.00 87.56 194 VAL A O 1
ATOM 1519 N N . THR A 1 195 ? 10.774 -6.923 -6.745 1.00 88.06 195 THR A N 1
ATOM 1520 C CA . THR A 1 195 ? 11.196 -7.284 -5.388 1.00 88.06 195 THR A CA 1
ATOM 1521 C C . THR A 1 195 ? 10.428 -6.453 -4.383 1.00 88.06 195 THR A C 1
ATOM 1523 O O . THR A 1 195 ? 10.448 -5.230 -4.486 1.00 88.06 195 THR A O 1
ATOM 1526 N N . VAL A 1 196 ? 9.794 -7.102 -3.407 1.00 87.12 196 VAL A N 1
ATOM 1527 C CA . VAL A 1 196 ? 9.078 -6.446 -2.306 1.00 87.12 196 VAL A CA 1
ATOM 1528 C C . VAL A 1 196 ? 9.954 -6.457 -1.062 1.00 87.12 196 VAL A C 1
ATOM 1530 O O . VAL A 1 196 ? 10.569 -7.476 -0.737 1.00 87.12 196 VAL A O 1
ATOM 1533 N N . ALA A 1 197 ? 9.992 -5.342 -0.343 1.00 86.38 197 ALA A N 1
ATOM 1534 C CA . ALA A 1 197 ? 10.681 -5.223 0.929 1.00 86.38 197 ALA A CA 1
ATOM 1535 C C . ALA A 1 197 ? 9.812 -4.526 1.979 1.00 86.38 197 ALA A C 1
ATOM 1537 O O . ALA A 1 197 ? 9.055 -3.608 1.675 1.00 86.38 197 ALA A O 1
ATOM 1538 N N . PHE A 1 198 ? 9.950 -4.959 3.228 1.00 85.56 198 PHE A N 1
ATOM 1539 C CA . PHE A 1 198 ? 9.430 -4.263 4.393 1.00 85.56 198 PHE A CA 1
ATOM 1540 C C . PHE A 1 198 ? 10.516 -3.308 4.868 1.00 85.56 198 PHE A C 1
ATOM 1542 O O . PHE A 1 198 ? 11.634 -3.735 5.151 1.00 85.56 198 PHE A O 1
ATOM 1549 N N . THR A 1 199 ? 10.206 -2.025 4.947 1.00 79.56 199 THR A N 1
ATOM 1550 C CA . THR A 1 199 ? 11.156 -0.980 5.305 1.00 79.56 199 THR A CA 1
ATOM 1551 C C . THR A 1 199 ? 10.715 -0.303 6.591 1.00 79.56 199 THR A C 1
ATOM 1553 O O . THR A 1 199 ? 9.568 0.116 6.723 1.00 79.56 199 THR A O 1
ATOM 1556 N N . GLN A 1 200 ? 11.652 -0.169 7.526 1.00 76.31 200 GLN A N 1
ATOM 1557 C CA . GLN A 1 200 ? 11.503 0.631 8.734 1.00 76.31 200 GLN A CA 1
ATOM 1558 C C . GLN A 1 200 ? 12.417 1.850 8.630 1.00 76.31 200 GLN A C 1
ATOM 1560 O O . GLN A 1 200 ? 13.623 1.713 8.415 1.00 76.31 200 GLN A O 1
ATOM 1565 N N . ALA A 1 201 ? 11.850 3.042 8.760 1.00 68.88 201 ALA A N 1
ATOM 1566 C CA . ALA A 1 201 ? 12.590 4.286 8.878 1.00 68.88 201 ALA A CA 1
ATOM 1567 C C . ALA A 1 201 ? 12.813 4.640 10.355 1.00 68.88 201 ALA A C 1
ATOM 1569 O O . ALA A 1 201 ? 11.960 4.400 11.204 1.00 68.88 201 ALA A O 1
ATOM 1570 N N . TYR A 1 202 ? 13.952 5.251 10.657 1.00 65.62 202 TYR A N 1
ATOM 1571 C CA . TYR A 1 202 ? 14.291 5.739 11.988 1.00 65.62 202 TYR A CA 1
ATOM 1572 C C . TYR A 1 202 ? 14.903 7.126 11.855 1.00 65.62 202 TYR A C 1
ATOM 1574 O O . TYR A 1 202 ? 15.807 7.341 11.045 1.00 65.62 202 TYR A O 1
ATOM 1582 N N . ALA A 1 203 ? 14.412 8.076 12.646 1.00 54.69 203 ALA A N 1
ATOM 1583 C CA . ALA A 1 203 ? 15.046 9.377 12.775 1.00 54.69 203 ALA A CA 1
ATOM 1584 C C . ALA A 1 203 ? 16.148 9.271 13.832 1.00 54.69 203 ALA A C 1
ATOM 1586 O O . ALA A 1 203 ? 15.860 9.123 15.016 1.00 54.69 203 ALA A O 1
ATOM 1587 N N . THR A 1 204 ? 17.407 9.348 13.412 1.00 50.78 204 THR A N 1
ATOM 1588 C CA . THR A 1 204 ? 18.537 9.483 14.336 1.00 50.78 204 THR A CA 1
ATOM 1589 C C . THR A 1 204 ? 18.908 10.958 14.438 1.00 50.78 204 THR A C 1
ATOM 1591 O O . THR A 1 204 ? 19.209 11.592 13.420 1.00 50.78 204 THR A O 1
ATOM 1594 N N . ARG A 1 205 ? 18.893 11.517 15.656 1.00 46.91 205 ARG A N 1
ATOM 1595 C CA . ARG A 1 205 ? 19.598 12.773 15.939 1.00 46.91 205 ARG A CA 1
ATOM 1596 C C . ARG A 1 205 ? 21.086 12.446 15.954 1.00 46.91 205 ARG A C 1
ATOM 1598 O O . ARG A 1 205 ? 21.529 11.666 16.788 1.00 46.91 205 ARG A O 1
ATOM 1605 N N . ALA A 1 206 ? 21.844 13.002 15.017 1.00 48.00 206 ALA A N 1
ATOM 1606 C CA . ALA A 1 206 ? 23.294 12.993 15.139 1.00 48.00 206 ALA A CA 1
ATOM 1607 C C . ALA A 1 206 ? 23.658 13.956 16.278 1.00 48.00 206 ALA A C 1
ATOM 1609 O O . ALA A 1 206 ? 23.269 15.127 16.221 1.00 48.00 206 ALA A O 1
ATOM 1610 N N . HIS A 1 207 ? 24.351 13.473 17.314 1.00 41.50 207 HIS A N 1
ATOM 1611 C CA . HIS A 1 207 ? 24.893 14.340 18.362 1.00 41.50 207 HIS A CA 1
ATOM 1612 C C . HIS A 1 207 ? 25.666 15.498 17.706 1.00 41.50 207 HIS A C 1
ATOM 1614 O O . HIS A 1 207 ? 26.516 15.276 16.847 1.00 41.50 207 HIS A O 1
ATOM 1620 N N . GLY A 1 208 ? 25.298 16.738 18.042 1.00 49.72 208 GLY A N 1
ATOM 1621 C CA . GLY A 1 208 ? 25.992 17.946 17.580 1.00 49.72 208 GLY A CA 1
ATOM 1622 C C . GLY A 1 208 ? 25.564 18.544 16.230 1.00 49.72 208 GLY A C 1
ATOM 1623 O O . GLY A 1 208 ? 26.120 19.567 15.842 1.00 49.72 208 GLY A O 1
ATOM 1624 N N . ARG A 1 209 ? 24.574 18.000 15.497 1.00 47.06 209 ARG A N 1
ATOM 1625 C CA . ARG A 1 209 ? 24.069 18.635 14.253 1.00 47.06 209 ARG A CA 1
ATOM 1626 C C . ARG A 1 209 ? 22.557 18.876 14.287 1.00 47.06 209 ARG A C 1
ATOM 1628 O O . ARG A 1 209 ? 21.780 17.973 14.570 1.00 47.06 209 ARG A O 1
ATOM 1635 N N . ARG A 1 210 ? 22.119 20.077 13.869 1.00 49.00 210 ARG A N 1
ATOM 1636 C CA . ARG A 1 210 ? 20.696 20.481 13.721 1.00 49.00 210 ARG A CA 1
ATOM 1637 C C . ARG A 1 210 ? 19.887 19.648 12.702 1.00 49.00 210 ARG A C 1
ATOM 1639 O O . ARG A 1 210 ? 18.691 19.879 12.551 1.00 49.00 210 ARG A O 1
ATOM 1646 N N . LYS A 1 211 ? 20.503 18.707 11.975 1.00 43.66 211 LYS A N 1
ATOM 1647 C CA . LYS A 1 211 ? 19.848 17.922 10.915 1.00 43.66 211 LYS A CA 1
ATOM 1648 C C . LYS A 1 211 ? 19.576 16.488 11.372 1.00 43.66 211 LYS A C 1
ATOM 1650 O O . LYS A 1 211 ? 20.499 15.719 11.625 1.00 43.66 211 LYS A O 1
ATOM 1655 N N . SER A 1 212 ? 18.298 16.122 11.417 1.00 49.78 212 SER A N 1
ATOM 1656 C CA . SER A 1 212 ? 17.836 14.744 11.604 1.00 49.78 212 SER A CA 1
ATOM 1657 C C . SER A 1 212 ? 18.205 13.902 10.379 1.00 49.78 212 SER A C 1
ATOM 1659 O O . SER A 1 212 ? 17.795 14.230 9.266 1.00 49.78 212 SER A O 1
ATOM 1661 N N . VAL A 1 213 ? 18.949 12.808 10.564 1.00 50.28 213 VAL A N 1
ATOM 1662 C CA . VAL A 1 213 ? 19.211 11.840 9.487 1.00 50.28 213 VAL A CA 1
ATOM 1663 C C . VAL A 1 213 ? 18.160 10.741 9.576 1.00 50.28 213 VAL A C 1
ATOM 1665 O O . VAL A 1 213 ? 18.003 10.112 10.624 1.00 50.28 213 VAL A O 1
ATOM 1668 N N . VAL A 1 214 ? 17.434 10.507 8.483 1.00 58.47 214 VAL A N 1
ATOM 1669 C CA . VAL A 1 214 ? 16.509 9.373 8.379 1.00 58.47 214 VAL A CA 1
ATOM 1670 C C . VAL A 1 214 ? 17.297 8.173 7.871 1.00 58.47 214 VAL A C 1
ATOM 1672 O O . VAL A 1 214 ? 17.680 8.123 6.704 1.00 58.47 214 VAL A O 1
ATOM 1675 N N . ARG A 1 215 ? 17.549 7.203 8.750 1.00 67.31 215 ARG A N 1
ATOM 1676 C CA . ARG A 1 215 ? 18.089 5.895 8.363 1.00 67.31 215 ARG A CA 1
ATOM 1677 C C . ARG A 1 215 ? 16.932 4.970 8.012 1.00 67.31 215 ARG A C 1
ATOM 1679 O O . ARG A 1 215 ? 15.870 5.050 8.622 1.00 67.31 215 ARG A O 1
ATOM 1686 N N . THR A 1 216 ? 17.127 4.086 7.041 1.00 73.38 216 THR A N 1
ATOM 1687 C CA . THR A 1 216 ? 16.143 3.046 6.719 1.00 73.38 216 THR A CA 1
ATOM 1688 C C . THR A 1 216 ? 16.781 1.673 6.816 1.00 73.38 216 THR A C 1
ATOM 1690 O O . THR A 1 216 ? 17.928 1.483 6.418 1.00 73.38 216 THR A O 1
ATOM 1693 N N . ARG A 1 217 ? 16.031 0.711 7.349 1.00 81.44 217 ARG A N 1
ATOM 1694 C CA . ARG A 1 217 ? 16.369 -0.708 7.326 1.00 81.44 217 ARG A CA 1
ATOM 1695 C C . ARG A 1 217 ? 15.313 -1.410 6.492 1.00 81.44 217 ARG A C 1
ATOM 1697 O O . ARG A 1 217 ? 14.137 -1.371 6.837 1.00 81.44 217 ARG A O 1
ATOM 1704 N N . SER A 1 218 ? 15.731 -2.026 5.394 1.00 82.88 218 SER A N 1
ATOM 1705 C CA . SER A 1 218 ? 14.835 -2.773 4.511 1.00 82.88 218 SER A CA 1
ATOM 1706 C C . SER A 1 218 ? 15.101 -4.262 4.630 1.00 82.88 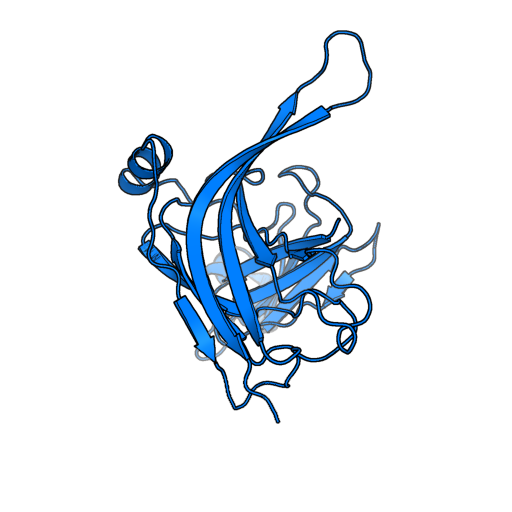218 SER A C 1
ATOM 1708 O O . SER A 1 218 ? 16.249 -4.698 4.647 1.00 82.88 218 SER A O 1
ATOM 1710 N N . LYS A 1 219 ? 14.029 -5.040 4.694 1.00 88.31 219 LYS A N 1
ATOM 1711 C CA . LYS A 1 219 ? 14.046 -6.494 4.720 1.00 88.31 219 LYS A CA 1
ATOM 1712 C C . LYS A 1 219 ? 13.316 -7.000 3.491 1.00 88.31 219 LYS A C 1
ATOM 1714 O O . LYS A 1 219 ? 12.128 -6.728 3.333 1.00 88.31 219 LYS A O 1
ATOM 1719 N N . LYS A 1 220 ? 14.020 -7.717 2.616 1.00 90.06 220 LYS A N 1
ATOM 1720 C CA . LYS A 1 220 ? 13.399 -8.365 1.460 1.00 90.06 220 LYS A CA 1
ATOM 1721 C C . LYS A 1 220 ? 12.345 -9.361 1.948 1.00 90.06 220 LYS A C 1
ATOM 1723 O O . LYS A 1 220 ? 12.598 -10.133 2.869 1.00 90.06 220 LYS A O 1
ATOM 1728 N N . ILE A 1 221 ? 11.171 -9.304 1.336 1.00 89.62 221 ILE A N 1
ATOM 1729 C CA . ILE A 1 221 ? 10.041 -10.173 1.657 1.00 89.62 221 ILE A CA 1
ATOM 1730 C C . ILE A 1 221 ? 9.878 -11.247 0.595 1.00 89.62 221 ILE A C 1
ATOM 1732 O O . ILE A 1 221 ? 9.620 -12.393 0.929 1.00 89.62 221 ILE A O 1
ATOM 1736 N N . GLY A 1 222 ? 10.018 -10.877 -0.675 1.00 91.38 222 GLY A N 1
ATOM 1737 C CA . GLY A 1 222 ? 9.832 -11.802 -1.779 1.00 91.38 222 GLY A CA 1
ATOM 1738 C C . GLY A 1 222 ? 10.149 -11.159 -3.119 1.00 91.38 222 GLY A C 1
ATOM 1739 O O . GLY A 1 222 ? 10.355 -9.943 -3.222 1.00 91.38 222 GLY A O 1
ATOM 1740 N N . THR A 1 223 ? 10.210 -11.999 -4.144 1.00 92.62 223 THR A N 1
ATOM 1741 C CA . THR A 1 223 ? 10.473 -11.601 -5.524 1.00 92.62 223 THR A CA 1
ATOM 1742 C C . THR A 1 223 ? 9.511 -12.334 -6.444 1.00 92.62 223 THR A C 1
ATOM 1744 O O . THR A 1 223 ? 9.203 -13.497 -6.211 1.00 92.62 223 THR A O 1
ATOM 1747 N N . ALA A 1 224 ? 9.065 -11.650 -7.490 1.00 93.69 224 ALA A N 1
ATOM 1748 C CA . ALA A 1 224 ? 8.327 -12.238 -8.593 1.00 93.69 224 ALA A CA 1
ATOM 1749 C C . ALA A 1 224 ? 8.979 -11.858 -9.919 1.00 93.69 224 ALA A C 1
ATOM 1751 O O . ALA A 1 224 ? 9.570 -10.782 -10.051 1.00 93.69 224 ALA A O 1
ATOM 1752 N N . HIS A 1 225 ? 8.819 -12.728 -10.907 1.00 92.25 225 HIS A N 1
ATOM 1753 C CA . HIS A 1 225 ? 9.208 -12.471 -12.284 1.00 92.25 225 HIS A CA 1
ATOM 1754 C C . HIS A 1 225 ? 7.966 -12.510 -13.163 1.00 92.25 225 HIS A C 1
ATOM 1756 O O . HIS A 1 225 ? 7.052 -13.289 -12.903 1.00 92.25 225 HIS A O 1
ATOM 1762 N N . PHE A 1 226 ? 7.935 -11.677 -14.194 1.00 92.44 226 PHE A N 1
ATOM 1763 C CA . PHE A 1 226 ? 6.878 -11.708 -15.197 1.00 92.44 226 PHE A CA 1
ATOM 1764 C C . PHE A 1 226 ? 7.419 -11.242 -16.542 1.00 92.44 226 PHE A C 1
ATOM 1766 O O . PHE A 1 226 ? 8.459 -10.581 -16.606 1.00 92.44 226 PHE A O 1
ATOM 1773 N N . THR A 1 227 ? 6.715 -11.602 -17.607 1.00 89.62 227 THR A N 1
ATOM 1774 C CA . THR A 1 227 ? 7.101 -11.272 -18.976 1.00 89.62 227 THR A CA 1
ATOM 1775 C C . THR A 1 227 ? 6.020 -10.411 -19.598 1.00 89.62 227 THR A C 1
ATOM 1777 O O . THR A 1 227 ? 4.838 -10.743 -19.528 1.00 89.62 227 THR A O 1
ATOM 1780 N N . VAL A 1 228 ? 6.438 -9.310 -20.209 1.00 87.31 228 VAL A N 1
ATOM 1781 C CA . VAL A 1 228 ? 5.586 -8.479 -21.055 1.00 87.31 228 VAL A CA 1
ATOM 1782 C C . VAL A 1 228 ? 5.741 -8.991 -22.490 1.00 87.31 228 VAL A C 1
ATOM 1784 O O . VAL A 1 228 ? 6.881 -9.068 -22.965 1.00 87.31 228 VAL A O 1
ATOM 1787 N N . PRO A 1 229 ? 4.652 -9.391 -23.169 1.00 84.50 229 PRO A N 1
ATOM 1788 C CA . PRO A 1 229 ? 4.725 -9.925 -24.525 1.00 84.50 229 PRO A CA 1
ATOM 1789 C C . PRO A 1 229 ? 5.151 -8.845 -25.528 1.00 84.50 229 PRO A C 1
ATOM 1791 O O . PRO A 1 229 ? 4.989 -7.651 -25.276 1.00 84.50 229 PRO A O 1
ATOM 1794 N N . ARG A 1 230 ? 5.701 -9.274 -26.670 1.00 77.88 230 ARG A N 1
ATOM 1795 C CA . ARG A 1 230 ? 5.820 -8.406 -27.849 1.00 77.88 230 ARG A CA 1
ATOM 1796 C C . ARG A 1 230 ? 4.424 -8.258 -28.459 1.00 77.88 230 ARG A C 1
ATOM 1798 O O . ARG A 1 230 ? 3.709 -9.255 -28.545 1.00 77.88 230 ARG A O 1
ATOM 1805 N N . HIS A 1 231 ? 4.049 -7.025 -28.780 1.00 64.50 231 HIS A N 1
ATOM 1806 C CA . HIS A 1 231 ? 2.853 -6.710 -29.555 1.00 64.50 231 HIS A CA 1
ATOM 1807 C C . HIS A 1 231 ? 3.201 -6.689 -31.036 1.00 64.50 231 HIS A C 1
ATOM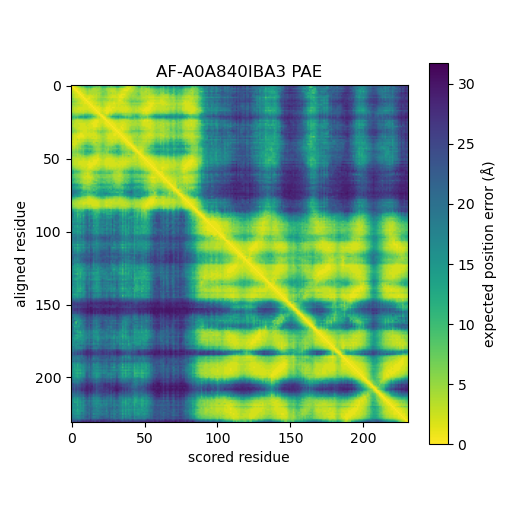 1809 O O . HIS A 1 231 ? 4.351 -6.286 -31.336 1.00 64.50 231 HIS A O 1
#

Sequence (231 aa):
MRTIRSGILGRGIVGLAVRTGQNRWRTVPLGEDGAYILAQRGLFTARSIPPLRVTATLCGPNARHDLLGLYQAARRGCTVTYELPNGPRPARESPASRRARRAARLDVPVRVERDPRAAASVAYRIAFRIPITIATALEFYTWRITGPSAPACKRTRSAASTYQSYLWTAGRTVRLPLWPPNSRSDWCPGRYTVTVAFTQAYATRAHGRRKSVVRTRSKKIGTAHFTVPRH

pLDDT: mean 71.92, std 13.58, range [41.5, 93.69]

Secondary structure (DSSP, 8-state):
-EEEEEEE--TTEEEEEEE-SSS-EEE--B-TTSEEEEEEES---TTTSPPEEEEEE-SSTT--GGGTTT-GGGGGTSEEEEEETT-SPPPPPPHHHHHHHHSS-----EEEEE-TTS-GGG-EEEEEE--S---STTEEEEEEEE----TTSTT---EEEE---S---TT-EEEEE---SSTTSPPPSEEEEEEEEEEEEEEEE-TT-S-EEEEEEEEEEEEEEEEEPP-